Protein AF-A0A367IYZ4-F1 (afdb_monomer)

Mean predicted aligned error: 4.91 Å

InterPro domains:
  IPR000757 Beta-glucanase-like, N-terminal domain [PF00722] (26-95)
  IPR000757 Beta-glucanase-like, N-terminal domain [PS51762] (1-174)
  IPR013320 Concanavalin A-like lectin/glucanase domain superfamily [SSF49899] (1-170)
  IPR050546 Glycosyl Hydrolase Family 16 [PTHR10963] (15-170)

Nearest PDB structures (foldseek):
  3u1x-assembly1_B  TM=5.933E-01  e=1.080E+00  Parabacteroides distasonis ATCC 8503
  4qvs-assembly1_A-2  TM=4.976E-01  e=9.005E-01  Acetivibrio thermocellus ATCC 27405
  8d8o-assembly1_A  TM=6.216E-01  e=2.681E+00  Homo sapiens
  6t2s-assembly3_CCC  TM=3.809E-01  e=7.067E-01  Bacteroides finegoldii DSM 17565
  1h30-assembly1_A  TM=4.455E-01  e=1.651E+00  Homo sapiens

Secondary structure (DSSP, 8-state):
-EE---TTSTT--TTEEEEE----SSGGG--GGGSEEEEE-SSS-TTSS---EEEEE-SSEEEEEETTEEEEEEESSS-HHHHTT--TTTS--TTTTS-TTTTSSS-------------SSSS---TTSSS-TT-TTHHHHHHHTHHHHGGGG-STTTT-----------SS-----

Organism: Rhizopus stolonifer (NCBI:txid4846)

Radius of gyration: 19.57 Å; Cα contacts (8 Å, |Δi|>4): 203; chains: 1; bounding box: 53×50×44 Å

Solvent-accessible surface area (backbone atoms only — not comparable to full-atom values): 11538 Å² total; per-residue (Å²): 110,52,68,40,57,58,75,91,40,97,85,34,35,41,37,40,41,40,31,63,52,81,49,54,83,44,84,94,54,51,45,27,86,83,42,55,26,61,45,66,59,89,86,59,44,69,79,77,57,93,76,50,76,48,75,51,76,60,90,63,30,42,34,32,31,49,73,89,45,74,29,34,77,48,68,40,87,50,32,53,59,66,74,62,70,67,54,72,93,82,42,74,70,84,56,72,91,55,60,50,47,26,88,74,72,65,92,82,83,91,84,85,84,84,88,78,90,79,48,88,54,87,65,66,79,47,93,93,45,79,40,46,53,85,45,95,55,26,69,56,37,46,59,73,40,36,88,70,54,56,69,73,45,58,68,86,66,76,64,55,91,81,76,92,78,84,88,87,86,78,88,73,76,83,75,84,126

Structure (mmCIF, N/CA/C/O backbone):
data_AF-A0A367IYZ4-F1
#
_entry.id   AF-A0A367IYZ4-F1
#
loop_
_atom_site.group_PDB
_atom_site.id
_atom_site.type_symbol
_atom_site.label_atom_id
_atom_site.label_alt_id
_atom_site.label_comp_id
_atom_site.label_asym_id
_atom_site.label_entity_id
_atom_site.label_seq_id
_atom_site.pdbx_PDB_ins_code
_atom_site.Cartn_x
_atom_site.Cartn_y
_atom_site.Cartn_z
_atom_site.occupancy
_atom_site.B_iso_or_equiv
_atom_site.auth_seq_id
_atom_site.auth_comp_id
_atom_site.auth_asym_id
_atom_site.auth_atom_id
_atom_site.pdbx_PDB_model_num
ATOM 1 N N . MET A 1 1 ? -3.588 -2.277 0.409 1.00 94.50 1 MET A N 1
ATOM 2 C CA . MET A 1 1 ? -2.683 -3.425 0.612 1.00 94.50 1 MET A CA 1
ATOM 3 C C . MET A 1 1 ? -1.992 -3.736 -0.701 1.00 94.50 1 MET A C 1
ATOM 5 O O . MET A 1 1 ? -2.642 -3.630 -1.733 1.00 94.50 1 MET A O 1
ATOM 9 N N . GLU A 1 2 ? -0.715 -4.102 -0.673 1.00 93.19 2 GLU A N 1
ATOM 10 C CA . GLU A 1 2 ? 0.029 -4.552 -1.851 1.00 93.19 2 GLU A CA 1
ATOM 11 C C . GLU A 1 2 ? 0.967 -5.715 -1.508 1.00 93.19 2 GLU A C 1
ATOM 13 O O . GLU A 1 2 ? 1.324 -5.929 -0.350 1.00 93.19 2 GLU A O 1
ATOM 18 N N . SER A 1 3 ? 1.381 -6.463 -2.525 1.00 91.94 3 SER A N 1
ATOM 19 C CA . SER A 1 3 ? 2.376 -7.526 -2.404 1.00 91.94 3 SER A CA 1
ATOM 20 C C . SER A 1 3 ? 3.255 -7.555 -3.651 1.00 91.94 3 SER A C 1
ATOM 22 O O . SER A 1 3 ? 2.866 -7.066 -4.716 1.00 91.94 3 SER A O 1
ATOM 24 N N . ARG A 1 4 ? 4.457 -8.124 -3.526 1.00 90.50 4 ARG A N 1
ATOM 25 C CA . ARG A 1 4 ? 5.389 -8.300 -4.641 1.00 90.50 4 ARG A CA 1
ATOM 26 C C . ARG A 1 4 ? 5.283 -9.713 -5.195 1.00 90.50 4 ARG A C 1
ATOM 28 O O . ARG A 1 4 ? 5.340 -10.691 -4.468 1.00 90.50 4 ARG A O 1
ATOM 35 N N . GLY A 1 5 ? 5.212 -9.824 -6.515 1.00 88.94 5 GLY A N 1
ATOM 36 C CA . GLY A 1 5 ? 5.417 -11.099 -7.197 1.00 88.94 5 GLY A CA 1
ATOM 37 C C . GLY A 1 5 ? 6.894 -11.372 -7.501 1.00 88.94 5 GLY A C 1
ATOM 38 O O . GLY A 1 5 ? 7.798 -10.761 -6.927 1.00 88.94 5 GLY A O 1
ATOM 39 N N . ASN A 1 6 ? 7.102 -12.231 -8.501 1.00 88.62 6 ASN A N 1
ATOM 40 C CA . ASN A 1 6 ? 8.364 -12.433 -9.218 1.00 88.62 6 ASN A CA 1
ATOM 41 C C . ASN A 1 6 ? 9.556 -12.897 -8.358 1.00 88.62 6 ASN A C 1
ATOM 43 O O . ASN A 1 6 ? 10.550 -12.190 -8.227 1.00 88.62 6 ASN A O 1
ATOM 47 N N . GLU A 1 7 ? 9.493 -14.124 -7.839 1.00 85.94 7 GLU A N 1
ATOM 48 C CA . GLU A 1 7 ? 10.566 -14.745 -7.036 1.00 85.94 7 GLU A CA 1
ATOM 49 C C . GLU A 1 7 ? 11.908 -14.889 -7.775 1.00 85.94 7 GLU A C 1
ATOM 51 O O . GLU A 1 7 ? 12.957 -14.998 -7.147 1.00 85.94 7 GLU A O 1
ATOM 56 N N . ASN A 1 8 ? 11.893 -14.852 -9.111 1.00 85.88 8 ASN A N 1
ATOM 57 C CA . ASN A 1 8 ? 13.104 -14.916 -9.930 1.00 85.88 8 ASN A CA 1
ATOM 58 C C . ASN A 1 8 ? 13.833 -13.563 -10.025 1.00 85.88 8 ASN A C 1
ATOM 60 O O . ASN A 1 8 ? 14.933 -13.485 -10.576 1.00 85.88 8 ASN A O 1
ATOM 64 N N . PHE A 1 9 ? 13.239 -12.488 -9.503 1.00 88.44 9 PHE A N 1
ATOM 65 C CA . PHE A 1 9 ? 13.891 -11.196 -9.349 1.00 88.44 9 PHE A CA 1
ATOM 66 C C . PHE A 1 9 ? 14.439 -11.059 -7.920 1.00 88.44 9 PHE A C 1
ATOM 68 O O . PHE A 1 9 ? 13.687 -11.291 -6.978 1.00 88.44 9 PHE A O 1
ATOM 75 N N . PRO A 1 10 ? 15.692 -10.610 -7.705 1.00 89.31 10 PRO A N 1
ATOM 76 C CA . PRO A 1 10 ? 16.299 -10.569 -6.365 1.00 89.31 10 PRO A CA 1
ATOM 77 C C . PRO A 1 10 ? 15.554 -9.739 -5.313 1.00 89.31 10 PRO A C 1
ATOM 79 O O . PRO A 1 10 ? 15.775 -9.920 -4.120 1.00 89.31 10 PRO A O 1
A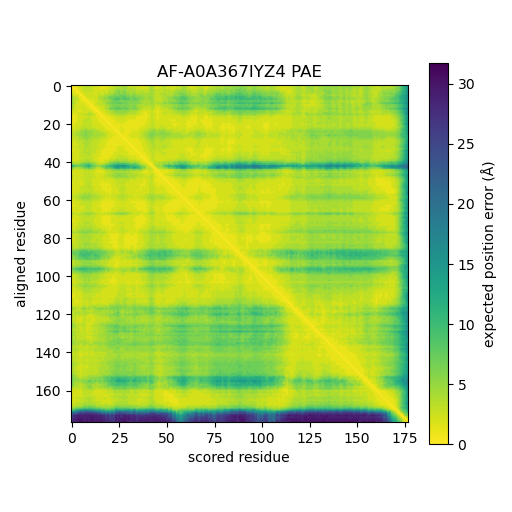TOM 82 N N . PHE A 1 11 ? 14.689 -8.819 -5.745 1.00 88.81 11 PHE A N 1
ATOM 83 C CA . PHE A 1 11 ? 13.859 -7.991 -4.864 1.00 88.81 11 PHE A CA 1
ATOM 84 C C . PHE A 1 11 ? 12.369 -8.377 -4.900 1.00 88.81 11 PHE A C 1
ATOM 86 O O . PHE A 1 11 ? 11.537 -7.673 -4.321 1.00 88.81 11 PHE A O 1
ATOM 93 N N . GLY A 1 12 ? 12.022 -9.455 -5.609 1.00 88.81 12 GLY A N 1
ATOM 94 C CA . GLY A 1 12 ? 10.691 -10.053 -5.604 1.00 88.81 12 GLY A CA 1
ATOM 95 C C . GLY A 1 12 ? 10.427 -10.795 -4.306 1.00 88.81 12 GLY A C 1
ATOM 96 O O . GLY A 1 12 ? 11.351 -11.285 -3.657 1.00 88.81 12 GLY A O 1
ATOM 97 N N . ASN A 1 13 ? 9.167 -10.796 -3.872 1.00 89.69 13 ASN A N 1
ATOM 98 C CA . ASN A 1 13 ? 8.827 -11.270 -2.537 1.00 89.69 13 ASN A CA 1
ATOM 99 C C . ASN A 1 13 ? 7.337 -11.599 -2.385 1.00 89.69 13 ASN A C 1
ATOM 101 O O . ASN A 1 13 ? 6.542 -10.754 -1.977 1.00 89.69 13 ASN A O 1
ATOM 105 N N . THR A 1 14 ? 7.004 -12.859 -2.637 1.00 92.31 14 THR A N 1
ATOM 106 C CA . THR A 1 14 ? 5.654 -13.435 -2.537 1.00 92.31 14 THR A CA 1
ATOM 107 C C . THR A 1 14 ? 5.232 -13.747 -1.101 1.00 92.31 14 THR A C 1
ATOM 109 O O . THR A 1 14 ? 4.091 -14.136 -0.857 1.00 92.31 14 THR A O 1
ATOM 112 N N . SER A 1 15 ? 6.127 -13.595 -0.119 1.00 93.38 15 SER A N 1
ATOM 113 C CA . SER A 1 15 ? 5.843 -13.944 1.276 1.00 93.38 15 SER A CA 1
ATOM 114 C C . SER A 1 15 ? 5.416 -12.751 2.131 1.00 93.38 15 SER A C 1
ATOM 116 O O . SER A 1 15 ? 5.247 -12.937 3.334 1.00 93.38 15 SER A O 1
ATOM 118 N N . HIS A 1 16 ? 5.309 -11.544 1.565 1.00 93.31 16 HIS A N 1
ATOM 119 C CA . HIS A 1 16 ? 4.965 -10.322 2.301 1.00 93.31 16 HIS A CA 1
ATOM 120 C C . HIS A 1 16 ? 3.720 -9.657 1.723 1.00 93.31 16 HIS A C 1
ATOM 122 O O . HIS A 1 16 ? 3.544 -9.594 0.505 1.00 93.31 16 HIS A O 1
ATOM 128 N N . VAL A 1 17 ? 2.896 -9.110 2.608 1.00 95.81 17 VAL A N 1
ATOM 129 C CA . VAL A 1 17 ? 1.807 -8.191 2.268 1.00 95.81 17 VAL A CA 1
ATOM 130 C C . VAL A 1 17 ? 2.022 -6.924 3.074 1.00 95.81 17 VAL A C 1
ATOM 132 O O . VAL A 1 17 ? 2.195 -6.986 4.290 1.00 95.81 17 VAL A O 1
ATOM 135 N N . LEU A 1 18 ? 1.997 -5.786 2.391 1.00 96.00 18 LEU A N 1
ATOM 136 C CA . LEU A 1 18 ? 2.043 -4.468 3.002 1.00 96.00 18 LEU A CA 1
ATOM 137 C C . LEU A 1 18 ? 0.644 -3.864 3.023 1.00 96.00 18 LEU A C 1
ATOM 139 O O . LEU A 1 18 ? -0.132 -4.003 2.075 1.00 96.00 18 LEU A O 1
ATOM 143 N N . SER A 1 19 ? 0.330 -3.142 4.086 1.00 97.94 19 SER A N 1
ATOM 144 C CA . SER A 1 19 ? -0.837 -2.278 4.176 1.00 97.94 19 SER A CA 1
ATOM 145 C C . SER A 1 19 ? -0.383 -0.872 4.519 1.00 97.94 19 SER A C 1
ATOM 147 O O . SER A 1 19 ? 0.558 -0.672 5.286 1.00 97.94 19 SER A O 1
ATOM 149 N N . THR A 1 20 ? -0.996 0.124 3.896 1.00 97.75 20 THR A N 1
ATOM 150 C CA . THR A 1 20 ? -0.565 1.512 4.025 1.00 97.75 20 THR A CA 1
ATOM 151 C C . THR A 1 20 ? -1.756 2.424 3.821 1.00 97.75 20 THR A C 1
ATOM 153 O O . THR A 1 20 ? -2.477 2.294 2.831 1.00 97.75 20 THR A O 1
ATOM 156 N N . LEU A 1 21 ? -1.934 3.367 4.740 1.00 98.06 21 LEU A N 1
ATOM 157 C CA . LEU A 1 21 ? -2.804 4.516 4.536 1.00 98.06 21 LEU A CA 1
ATOM 158 C C . LEU A 1 21 ? -1.948 5.685 4.056 1.00 98.06 21 LEU A C 1
ATOM 160 O O . LEU A 1 21 ? -0.999 6.082 4.730 1.00 98.06 21 LEU A O 1
ATOM 164 N N . HIS A 1 22 ? -2.266 6.231 2.887 1.00 97.69 22 HIS A N 1
ATOM 165 C CA . HIS A 1 22 ? -1.592 7.413 2.359 1.00 97.69 22 HIS A CA 1
ATOM 166 C C . HIS A 1 22 ? -2.387 8.664 2.707 1.00 97.69 22 HIS A C 1
ATOM 168 O O . HIS A 1 22 ? -3.553 8.790 2.344 1.00 97.69 22 HIS A O 1
ATOM 174 N N . TRP A 1 23 ? -1.737 9.599 3.388 1.00 97.69 23 TRP A N 1
ATOM 175 C CA . TRP A 1 23 ? -2.320 10.873 3.784 1.00 97.69 23 TRP A CA 1
ATOM 176 C C . TRP A 1 23 ? -1.212 11.910 3.944 1.00 97.69 23 TRP A C 1
ATOM 178 O O . TRP A 1 23 ? -0.054 11.600 4.225 1.00 97.69 23 TRP A O 1
ATOM 188 N N . GLY A 1 24 ? -1.568 13.160 3.717 1.00 97.12 24 GLY A N 1
ATOM 189 C CA . GLY A 1 24 ? -0.661 14.294 3.728 1.00 97.12 24 GLY A CA 1
ATOM 190 C C . GLY A 1 24 ? -1.304 15.448 2.965 1.00 97.12 24 GLY A C 1
ATOM 191 O O . GLY A 1 24 ? -2.140 15.207 2.094 1.00 97.12 24 GLY A O 1
ATOM 192 N N . PRO A 1 25 ? -0.926 16.700 3.250 1.00 95.75 25 PRO A N 1
ATOM 193 C CA . PRO A 1 25 ? -1.491 17.859 2.570 1.00 95.75 25 PRO A CA 1
ATOM 194 C C . PRO A 1 25 ? -1.115 17.921 1.083 1.00 95.75 25 PRO A C 1
ATOM 196 O O . PRO A 1 25 ? -1.776 18.599 0.302 1.00 95.75 25 PRO A O 1
ATOM 199 N N . ASN A 1 26 ? -0.055 17.216 0.675 1.00 93.75 26 ASN A N 1
ATOM 200 C CA . ASN A 1 26 ? 0.310 16.973 -0.718 1.00 93.75 26 ASN A CA 1
ATOM 201 C C . ASN A 1 26 ? 1.246 15.754 -0.824 1.00 93.75 26 ASN A C 1
ATOM 203 O O . ASN A 1 26 ? 1.673 15.193 0.186 1.00 93.75 26 ASN A O 1
ATOM 207 N N . PHE A 1 27 ? 1.611 15.381 -2.055 1.00 92.44 27 PHE A N 1
ATOM 208 C CA . PHE A 1 27 ? 2.475 14.230 -2.337 1.00 92.44 27 PHE A CA 1
ATOM 209 C C . PHE A 1 27 ? 3.852 14.284 -1.644 1.00 92.44 27 PHE A C 1
ATOM 211 O O . PHE A 1 27 ? 4.327 13.256 -1.166 1.00 92.44 27 PHE A O 1
ATOM 218 N N . TYR A 1 28 ? 4.487 15.458 -1.544 1.00 93.88 28 TYR A N 1
ATOM 219 C CA . TYR A 1 28 ? 5.799 15.611 -0.892 1.00 93.88 28 TYR A CA 1
ATOM 220 C C . TYR A 1 28 ? 5.726 15.485 0.631 1.00 93.88 28 TYR A C 1
ATOM 222 O O . TYR A 1 28 ? 6.723 15.177 1.278 1.00 93.88 28 TYR A O 1
ATOM 230 N N . LEU A 1 29 ? 4.544 15.721 1.195 1.00 96.19 29 LEU A N 1
ATOM 231 C CA . LEU A 1 29 ? 4.265 15.666 2.625 1.00 96.19 29 LEU A CA 1
ATOM 232 C C . LEU A 1 29 ? 3.457 14.419 3.004 1.00 96.19 29 LEU A C 1
ATOM 234 O O . LEU A 1 29 ? 2.775 14.409 4.025 1.00 96.19 29 LEU A O 1
ATOM 238 N N . ASN A 1 30 ? 3.536 13.363 2.191 1.00 97.00 30 ASN A N 1
ATOM 239 C CA . ASN A 1 30 ? 2.899 12.083 2.470 1.00 97.00 30 ASN A CA 1
ATOM 240 C C . ASN A 1 30 ? 3.512 11.432 3.723 1.00 97.00 30 ASN A C 1
ATOM 242 O O . ASN A 1 30 ? 4.708 11.131 3.772 1.00 97.00 30 ASN A O 1
ATOM 246 N N . LYS A 1 31 ? 2.683 11.185 4.735 1.00 97.50 31 LYS A N 1
ATOM 247 C CA . LYS A 1 31 ? 3.060 10.616 6.036 1.00 97.50 31 LYS A CA 1
ATOM 248 C C . LYS A 1 31 ? 2.728 9.131 6.159 1.00 97.50 31 LYS A C 1
ATOM 250 O O . LYS A 1 31 ? 2.664 8.605 7.263 1.00 97.50 31 LYS A O 1
ATOM 255 N N . TYR A 1 32 ? 2.601 8.436 5.030 1.00 96.19 32 TYR A N 1
ATOM 256 C CA . TYR A 1 32 ? 2.306 7.001 4.976 1.00 96.19 32 TYR A CA 1
ATOM 257 C C . TYR A 1 32 ? 3.171 6.125 5.893 1.00 96.19 32 TYR A C 1
ATOM 259 O O . TYR A 1 32 ? 2.701 5.116 6.405 1.00 96.19 32 TYR A O 1
ATOM 267 N N . HIS A 1 33 ? 4.425 6.519 6.138 1.00 96.31 33 HIS A N 1
ATOM 268 C CA . HIS A 1 33 ? 5.351 5.792 7.006 1.00 96.31 33 HIS A CA 1
ATOM 269 C C . HIS A 1 33 ? 4.901 5.727 8.476 1.00 96.31 33 HIS A C 1
ATOM 271 O O . HIS A 1 33 ? 5.390 4.875 9.214 1.00 96.31 33 HIS A O 1
ATOM 277 N N . LEU A 1 34 ? 3.987 6.608 8.898 1.00 97.88 34 LEU A N 1
ATOM 278 C CA . LEU A 1 34 ? 3.354 6.594 10.220 1.00 97.88 34 LEU A CA 1
ATOM 279 C C . LEU A 1 34 ? 2.152 5.641 10.294 1.00 97.88 34 LEU A C 1
ATOM 281 O O . LEU A 1 34 ? 1.649 5.372 11.379 1.00 97.88 34 LEU A O 1
ATOM 285 N N . THR A 1 35 ? 1.668 5.163 9.149 1.00 97.88 35 THR A N 1
ATOM 286 C CA . THR A 1 35 ? 0.455 4.347 9.004 1.00 97.88 35 THR A CA 1
ATOM 287 C C . THR A 1 35 ? 0.692 3.249 7.974 1.00 97.88 35 THR A C 1
ATOM 289 O O . THR A 1 35 ? -0.050 3.100 7.000 1.00 97.88 35 THR A O 1
ATOM 292 N N . GLN A 1 36 ? 1.775 2.506 8.185 1.00 97.75 36 GLN A N 1
ATOM 293 C CA . GLN A 1 36 ? 2.148 1.340 7.398 1.00 97.75 36 GLN A CA 1
ATOM 294 C C . GLN A 1 36 ? 2.322 0.134 8.316 1.00 97.75 36 GLN A C 1
ATOM 296 O O . GLN A 1 36 ? 2.755 0.267 9.460 1.00 97.75 36 GLN A O 1
ATOM 301 N N . GLY A 1 37 ? 2.001 -1.038 7.794 1.00 97.69 37 GLY A N 1
ATOM 302 C CA . GLY A 1 37 ? 2.198 -2.311 8.463 1.00 97.69 37 GLY A CA 1
ATOM 303 C C . GLY A 1 37 ? 2.471 -3.399 7.439 1.00 97.69 37 GLY A C 1
ATOM 304 O O . GLY A 1 37 ? 2.150 -3.254 6.257 1.00 97.69 37 GLY A O 1
ATOM 305 N N . GLU A 1 38 ? 3.083 -4.483 7.886 1.00 96.56 38 GLU A N 1
ATOM 306 C CA . GLU A 1 38 ? 3.358 -5.636 7.044 1.00 96.56 38 GLU A CA 1
ATOM 307 C C . GLU A 1 38 ? 3.138 -6.927 7.816 1.00 96.56 38 GLU A C 1
ATOM 309 O O . GLU A 1 38 ? 3.351 -7.000 9.027 1.00 96.56 38 GLU A O 1
ATOM 314 N N . ILE A 1 39 ? 2.751 -7.960 7.081 1.00 95.81 39 ILE A N 1
ATOM 315 C CA . ILE A 1 39 ? 2.803 -9.332 7.565 1.00 95.81 39 ILE A CA 1
ATOM 316 C C . ILE A 1 39 ? 3.690 -10.148 6.648 1.00 95.81 39 ILE A C 1
ATOM 318 O O . ILE A 1 39 ? 3.786 -9.911 5.438 1.00 95.81 39 ILE A O 1
ATOM 322 N N . ARG A 1 40 ? 4.311 -11.160 7.246 1.00 94.62 40 ARG A N 1
ATOM 323 C CA . ARG A 1 40 ? 5.117 -12.138 6.539 1.00 94.62 40 ARG A CA 1
ATOM 324 C C . ARG A 1 40 ? 4.566 -13.525 6.801 1.00 94.62 40 ARG A C 1
ATOM 326 O O . ARG A 1 40 ? 4.493 -13.964 7.949 1.00 94.62 40 ARG A O 1
ATOM 333 N N . SER A 1 41 ? 4.268 -14.248 5.731 1.00 90.38 41 SER A N 1
ATOM 334 C CA . SER A 1 41 ? 3.874 -15.643 5.860 1.00 90.38 41 SER A CA 1
ATOM 335 C C . SER A 1 41 ? 5.027 -16.495 6.410 1.00 90.38 41 SER A C 1
ATOM 337 O O . SER A 1 41 ? 6.187 -16.358 6.011 1.00 90.38 41 SER A O 1
ATOM 339 N N . LYS A 1 42 ? 4.701 -17.379 7.363 1.00 83.00 42 LYS A N 1
ATOM 340 C CA . LYS A 1 42 ? 5.670 -18.184 8.134 1.00 83.00 42 LYS A CA 1
ATOM 341 C C . LYS A 1 42 ? 5.892 -19.596 7.584 1.00 83.00 42 LYS A C 1
ATOM 343 O O . LYS A 1 42 ? 6.813 -20.270 8.035 1.00 83.00 42 LYS A O 1
ATOM 348 N N . LYS A 1 43 ? 5.027 -20.077 6.684 1.00 78.56 43 LYS A N 1
ATOM 349 C CA . LYS A 1 43 ? 5.030 -21.480 6.213 1.00 78.56 43 LYS A CA 1
ATOM 350 C C . LYS A 1 43 ? 4.947 -21.636 4.692 1.00 78.56 43 LYS A C 1
ATOM 352 O O . LYS A 1 43 ? 5.538 -22.572 4.172 1.00 78.56 43 LYS A O 1
ATOM 357 N N . ALA A 1 44 ? 4.222 -20.746 4.019 1.00 87.31 44 ALA A N 1
ATOM 358 C CA . ALA A 1 44 ? 3.970 -20.754 2.573 1.00 87.31 44 ALA A CA 1
ATOM 359 C C . ALA A 1 44 ? 4.102 -19.326 2.011 1.00 87.31 44 ALA A C 1
ATOM 361 O O . ALA A 1 44 ? 4.426 -18.405 2.761 1.00 87.31 44 ALA A O 1
ATOM 362 N N . THR A 1 45 ? 3.847 -19.102 0.731 1.00 90.69 45 THR A N 1
ATOM 363 C CA . THR A 1 45 ? 3.747 -17.758 0.142 1.00 90.69 45 THR A CA 1
ATOM 364 C C . THR A 1 45 ? 2.285 -17.345 -0.011 1.00 90.69 45 THR A C 1
ATOM 366 O O . THR A 1 45 ? 1.394 -18.191 -0.014 1.00 90.69 45 THR A O 1
ATOM 369 N N . PHE A 1 46 ? 2.026 -16.049 -0.189 1.00 92.56 46 PHE A N 1
ATOM 370 C CA . PHE A 1 46 ? 0.679 -15.565 -0.515 1.00 92.56 46 PHE A CA 1
ATOM 371 C C . PHE A 1 46 ? 0.252 -15.908 -1.954 1.00 92.56 46 PHE A C 1
ATOM 373 O O . PHE A 1 46 ? -0.874 -15.611 -2.339 1.00 92.56 46 PHE A O 1
ATOM 380 N N . SER A 1 47 ? 1.135 -16.520 -2.755 1.00 90.94 47 SER A N 1
ATOM 381 C CA . SER A 1 47 ? 0.815 -17.021 -4.097 1.00 90.94 47 SER A CA 1
ATOM 382 C C . SER A 1 47 ? 0.442 -18.506 -4.147 1.00 90.94 47 SER A C 1
ATOM 384 O O . SER A 1 47 ? 0.052 -18.982 -5.211 1.00 90.94 47 SER A O 1
ATOM 386 N N . ASP A 1 48 ? 0.543 -19.238 -3.034 1.00 90.31 48 ASP A N 1
ATOM 387 C CA . ASP A 1 48 ? 0.320 -20.692 -3.021 1.00 90.31 48 ASP A CA 1
ATOM 388 C C . ASP A 1 48 ? -1.166 -21.076 -2.895 1.00 90.31 48 ASP A C 1
ATOM 390 O O . ASP A 1 48 ? -1.551 -22.191 -3.253 1.00 90.31 48 ASP A O 1
ATOM 394 N N . ALA A 1 49 ? -2.009 -20.178 -2.374 1.00 92.31 49 ALA A N 1
ATOM 395 C CA . ALA A 1 49 ? -3.430 -20.416 -2.136 1.00 92.31 49 ALA A CA 1
ATOM 396 C C . ALA A 1 49 ? -4.245 -19.113 -2.178 1.00 92.31 49 ALA A C 1
ATOM 398 O O . ALA A 1 49 ? -3.697 -18.013 -2.183 1.00 92.31 49 ALA A O 1
ATOM 399 N N . PHE A 1 50 ? -5.575 -19.238 -2.178 1.00 94.75 50 PHE A N 1
ATOM 400 C CA . PHE A 1 50 ? -6.451 -18.094 -1.931 1.00 94.75 50 PHE A CA 1
ATOM 401 C C . PHE A 1 50 ? -6.364 -17.657 -0.467 1.00 94.75 50 PHE A C 1
ATOM 403 O O . PHE A 1 50 ? -6.418 -18.488 0.439 1.00 94.75 50 PHE A O 1
ATOM 410 N N . HIS A 1 51 ? -6.307 -16.343 -0.264 1.00 95.62 51 HIS A N 1
ATOM 411 C CA . HIS A 1 51 ? -6.312 -15.693 1.042 1.00 95.62 51 HIS A CA 1
ATOM 412 C C . HIS A 1 51 ? -7.441 -14.668 1.111 1.00 95.62 51 HIS A C 1
ATOM 414 O O . HIS A 1 51 ? -7.819 -14.073 0.097 1.00 95.62 51 HIS A O 1
ATOM 420 N N . THR A 1 52 ? -7.976 -14.440 2.308 1.00 97.44 52 THR A N 1
ATOM 421 C CA . THR A 1 52 ? -8.985 -13.398 2.526 1.00 97.44 52 THR A CA 1
ATOM 422 C C . THR A 1 52 ? -8.300 -12.098 2.908 1.00 97.44 52 THR A C 1
ATOM 424 O O . THR A 1 52 ? -7.753 -11.985 3.996 1.00 97.44 52 THR A O 1
ATOM 427 N N . PHE A 1 53 ? -8.355 -11.101 2.033 1.00 97.62 53 PHE A N 1
ATOM 428 C CA . PHE A 1 53 ? -7.886 -9.751 2.335 1.00 97.62 53 PHE A CA 1
ATOM 429 C C . PHE A 1 53 ? -9.068 -8.921 2.817 1.00 97.62 53 PHE A C 1
ATOM 431 O O . PHE A 1 53 ? -10.067 -8.801 2.106 1.00 97.62 53 PHE A O 1
ATOM 438 N N . GLY A 1 54 ? -8.960 -8.357 4.014 1.00 97.75 54 GLY A N 1
ATOM 439 C CA . GLY A 1 54 ? -10.048 -7.623 4.640 1.00 97.75 54 GLY A CA 1
ATOM 440 C C . GLY A 1 54 ? -9.650 -6.234 5.108 1.00 97.75 54 GLY A C 1
ATOM 441 O O . GLY A 1 54 ? -8.487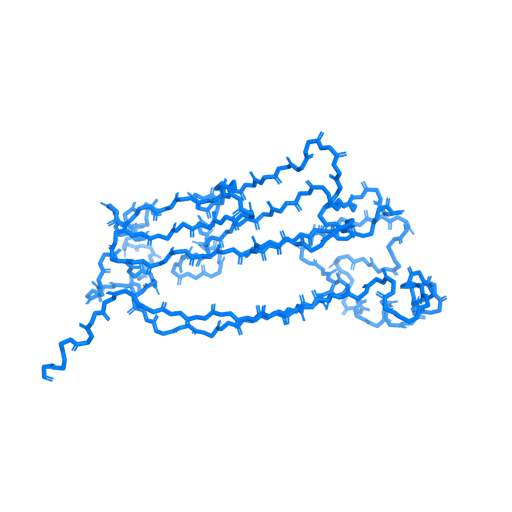 -5.951 5.408 1.00 97.75 54 GLY A O 1
ATOM 442 N N . MET A 1 55 ? -10.656 -5.370 5.165 1.00 98.00 55 MET A N 1
ATOM 443 C CA . MET A 1 55 ? -10.581 -4.047 5.761 1.00 98.00 55 MET A CA 1
ATOM 444 C C . MET A 1 55 ? -11.842 -3.819 6.588 1.00 98.00 55 MET A C 1
ATOM 446 O O . MET A 1 55 ? -12.954 -3.989 6.093 1.00 98.00 55 MET A O 1
ATOM 450 N N . GLU A 1 56 ? -11.646 -3.426 7.834 1.00 97.38 56 GLU A N 1
ATOM 451 C CA . GLU A 1 56 ? -12.669 -2.879 8.711 1.00 97.38 56 GLU A CA 1
ATOM 452 C C . GLU A 1 56 ? -12.438 -1.375 8.778 1.00 97.38 56 GLU A C 1
ATOM 454 O O . GLU A 1 56 ? -11.322 -0.922 9.034 1.00 97.38 56 GLU A O 1
ATOM 459 N N . TRP A 1 57 ? -13.481 -0.604 8.497 1.00 97.00 57 TRP A N 1
ATOM 460 C CA . TRP A 1 57 ? -13.428 0.850 8.512 1.00 97.00 57 TRP A CA 1
ATOM 461 C C . TRP A 1 57 ? -14.675 1.366 9.215 1.00 97.00 57 TRP A C 1
ATOM 463 O O . TRP A 1 57 ? -15.798 1.092 8.790 1.00 97.00 57 TRP A O 1
ATOM 473 N N . SER A 1 58 ? -14.457 2.069 10.321 1.00 95.38 58 SER A N 1
ATOM 474 C CA . SER A 1 58 ? -15.498 2.656 11.154 1.00 95.38 58 SER A CA 1
ATOM 475 C C . SER A 1 58 ? -15.094 4.060 11.610 1.00 95.38 58 SER A C 1
ATOM 477 O O . SER A 1 58 ? -14.075 4.599 11.181 1.00 95.38 58 SER A O 1
ATOM 479 N N . LYS A 1 59 ? -15.894 4.666 12.493 1.00 93.38 59 LYS A N 1
ATOM 480 C CA . LYS A 1 59 ? -15.592 5.980 13.085 1.00 93.38 59 LYS A CA 1
ATOM 481 C C . LYS A 1 59 ? -14.424 5.931 14.067 1.00 93.38 59 LYS A C 1
ATOM 483 O O . LYS A 1 59 ? -13.845 6.963 14.380 1.00 93.38 59 LYS A O 1
ATOM 488 N N . GLU A 1 60 ? -14.090 4.744 14.557 1.00 95.62 60 GLU A N 1
ATOM 489 C CA . GLU A 1 60 ? -13.001 4.521 15.500 1.00 95.62 60 GLU A CA 1
ATOM 490 C C . GLU A 1 60 ? -11.648 4.381 14.795 1.00 95.62 60 GLU A C 1
ATOM 492 O O . GLU A 1 60 ? -10.628 4.720 15.389 1.00 95.62 60 GLU A O 1
ATOM 497 N N . GLY A 1 61 ? -11.619 3.920 13.541 1.00 97.62 61 GLY A N 1
ATOM 498 C CA . GLY A 1 61 ? -10.372 3.724 12.810 1.00 97.62 61 GLY A CA 1
ATOM 499 C C . GLY A 1 61 ? -10.491 2.831 11.580 1.00 97.62 61 GLY A C 1
ATOM 500 O O . GLY A 1 61 ? -11.579 2.446 11.142 1.00 97.62 61 GLY A O 1
ATOM 501 N N . ILE A 1 62 ? -9.326 2.484 11.029 1.00 98.50 62 ILE A N 1
ATOM 502 C CA . ILE A 1 62 ? -9.177 1.525 9.933 1.00 98.50 62 ILE A CA 1
ATOM 503 C C . ILE A 1 62 ? -8.252 0.396 10.372 1.00 98.50 62 ILE A C 1
ATOM 505 O O . ILE A 1 62 ? -7.100 0.618 10.755 1.00 98.50 62 ILE A O 1
ATOM 509 N N . ARG A 1 63 ? -8.733 -0.836 10.220 1.00 98.44 63 ARG A N 1
ATOM 510 C CA . ARG A 1 63 ? -7.958 -2.059 10.402 1.00 98.44 63 ARG A CA 1
ATOM 511 C C . ARG A 1 63 ? -7.940 -2.855 9.108 1.00 98.44 63 ARG A C 1
ATOM 513 O O . ARG A 1 63 ? -8.947 -2.988 8.425 1.00 98.44 63 ARG A O 1
ATOM 520 N N . THR A 1 64 ? -6.792 -3.420 8.766 1.00 98.62 64 THR A N 1
ATOM 521 C CA . THR A 1 64 ? -6.647 -4.340 7.631 1.00 98.62 64 THR A CA 1
ATOM 522 C C . THR A 1 64 ? -6.053 -5.653 8.097 1.00 98.62 64 THR A C 1
ATOM 524 O O . THR A 1 64 ? -5.267 -5.683 9.046 1.00 98.62 64 THR A O 1
ATOM 527 N N . TYR A 1 65 ? -6.422 -6.739 7.431 1.00 98.06 65 TYR A N 1
ATOM 528 C CA . TYR A 1 65 ? -5.978 -8.080 7.780 1.00 98.06 65 TYR A CA 1
ATOM 529 C C . TYR A 1 65 ? -5.849 -8.965 6.542 1.00 98.06 65 TYR A C 1
ATOM 531 O O . TYR A 1 65 ? -6.481 -8.722 5.508 1.00 98.06 65 TYR A O 1
ATOM 539 N N . VAL A 1 66 ? -5.044 -10.016 6.676 1.00 97.25 66 VAL A N 1
ATOM 540 C CA . VAL A 1 66 ? -5.053 -11.156 5.759 1.00 97.25 66 VAL A CA 1
ATOM 541 C C . VAL A 1 66 ? -5.380 -12.403 6.563 1.00 97.25 66 VAL A C 1
ATOM 543 O O . VAL A 1 66 ? -4.765 -12.680 7.592 1.00 97.25 66 VAL A O 1
ATOM 546 N N . ASP A 1 67 ? -6.378 -13.140 6.097 1.00 95.38 67 ASP A N 1
ATOM 547 C CA . ASP A 1 67 ? -7.017 -14.251 6.785 1.00 95.38 67 ASP A CA 1
ATOM 548 C C . ASP A 1 67 ? -7.511 -13.845 8.181 1.00 95.38 67 ASP A C 1
ATOM 550 O O . ASP A 1 67 ? -8.594 -13.283 8.312 1.00 95.38 67 ASP A O 1
ATOM 554 N N . GLN A 1 68 ? -6.725 -14.117 9.222 1.00 93.56 68 GLN A N 1
ATOM 555 C CA . GLN A 1 68 ? -7.026 -13.769 10.617 1.00 93.56 68 GLN A CA 1
ATOM 556 C C . GLN A 1 68 ? -5.931 -12.894 11.252 1.00 93.56 68 GLN A C 1
ATOM 558 O O . GLN A 1 68 ? -6.014 -12.563 12.433 1.00 93.56 68 GLN A O 1
ATOM 563 N N . GLU A 1 69 ? -4.887 -12.537 10.500 1.00 95.81 69 GLU A N 1
ATOM 564 C CA . GLU A 1 69 ? -3.741 -11.776 10.995 1.00 95.81 69 GLU A CA 1
ATOM 565 C C . GLU A 1 69 ? -3.883 -10.297 10.619 1.00 95.81 69 GLU A C 1
ATOM 567 O O . GLU A 1 69 ? -3.970 -9.942 9.441 1.00 95.81 69 GLU A O 1
ATOM 572 N N . THR A 1 70 ? -3.912 -9.422 11.628 1.00 97.69 70 THR A N 1
ATOM 573 C CA . THR A 1 70 ? -3.908 -7.967 11.426 1.00 97.69 70 THR A CA 1
ATOM 574 C C . THR A 1 70 ? -2.617 -7.530 10.750 1.00 97.69 70 THR A C 1
ATOM 576 O O . THR A 1 70 ? -1.533 -7.845 11.233 1.00 97.69 70 THR A O 1
ATOM 579 N N . VAL A 1 71 ? -2.738 -6.743 9.681 1.00 98.12 71 VAL A N 1
ATOM 580 C CA . VAL A 1 71 ? -1.597 -6.117 8.999 1.00 98.12 71 VAL A CA 1
ATOM 581 C C . VAL A 1 71 ? -1.356 -4.699 9.494 1.00 98.12 71 VAL A C 1
ATOM 583 O O . VAL A 1 71 ? -0.219 -4.314 9.742 1.00 98.12 71 VAL A O 1
ATOM 586 N N . LEU A 1 72 ? -2.422 -3.912 9.620 1.00 98.56 72 LEU A N 1
ATOM 587 C CA . LEU A 1 72 ? -2.364 -2.510 10.027 1.00 98.56 72 LEU A CA 1
ATOM 588 C C . LEU A 1 72 ? -3.619 -2.172 10.822 1.00 98.56 72 LEU A C 1
ATOM 590 O O . LEU A 1 72 ? -4.709 -2.584 10.431 1.00 98.56 72 LEU A O 1
ATOM 594 N N . GLU A 1 73 ? -3.450 -1.403 11.889 1.00 98.25 73 GLU A N 1
ATOM 595 C CA . GLU A 1 73 ? -4.517 -0.848 12.719 1.00 98.25 73 GLU A CA 1
ATOM 596 C C . GLU A 1 73 ? -4.180 0.624 12.979 1.00 98.25 73 GLU A C 1
ATOM 598 O O . GLU A 1 73 ? -3.070 0.942 13.416 1.00 98.25 73 GLU A O 1
ATOM 603 N N . VAL A 1 74 ? -5.088 1.526 12.608 1.00 98.31 74 VAL A N 1
ATOM 604 C CA . VAL A 1 74 ? -4.935 2.974 12.771 1.00 98.31 74 VAL A CA 1
ATOM 605 C C . VAL A 1 74 ? -6.206 3.527 13.389 1.00 98.31 74 VAL A C 1
ATOM 607 O O . VAL A 1 74 ? -7.241 3.576 12.726 1.00 98.31 74 VAL A O 1
ATOM 610 N N . ASP A 1 75 ? -6.092 3.989 14.628 1.00 98.00 75 ASP A N 1
ATOM 611 C CA . ASP A 1 75 ? -7.183 4.655 15.330 1.00 98.00 75 ASP A CA 1
ATOM 612 C C . ASP A 1 75 ? -7.352 6.102 14.845 1.00 98.00 75 ASP A C 1
ATOM 614 O O . ASP A 1 75 ? -6.385 6.810 14.532 1.00 98.00 75 ASP A O 1
ATOM 618 N N . PHE A 1 76 ? -8.590 6.583 14.840 1.00 97.38 76 PHE A N 1
ATOM 619 C CA . PHE A 1 76 ? -8.931 7.993 14.653 1.00 97.38 76 PHE A CA 1
ATOM 620 C C . PHE A 1 76 ? -8.916 8.748 15.995 1.00 97.38 76 PHE A C 1
ATOM 622 O O . PHE A 1 76 ? -9.797 9.546 16.296 1.00 97.38 76 PHE A O 1
ATOM 629 N N . ASP A 1 77 ? -7.886 8.501 16.815 1.00 97.00 77 ASP A N 1
ATOM 630 C CA . ASP A 1 77 ? -7.642 9.161 18.108 1.00 97.00 77 ASP A CA 1
ATOM 631 C C . ASP A 1 77 ? -7.013 10.561 17.968 1.00 97.00 77 ASP A C 1
ATOM 633 O O . ASP A 1 77 ? -7.000 11.351 18.914 1.00 97.00 77 ASP A O 1
ATOM 637 N N . LYS A 1 78 ? -6.484 10.861 16.778 1.00 96.88 78 LYS A N 1
ATOM 638 C CA . LYS A 1 78 ? -5.896 12.142 16.376 1.00 96.88 78 LYS A CA 1
ATOM 639 C C . LYS A 1 78 ? -6.250 12.429 14.929 1.00 96.88 78 LYS A C 1
ATOM 641 O O . LYS A 1 78 ? -6.240 11.512 14.104 1.00 96.88 78 LYS A O 1
ATOM 646 N N . SER A 1 79 ? -6.440 13.704 14.604 1.00 97.00 79 SER A N 1
ATOM 647 C CA . SER A 1 79 ? -6.574 14.112 13.206 1.00 97.00 79 SER A CA 1
ATOM 648 C C . SER A 1 79 ? -5.301 13.787 12.419 1.00 97.00 79 SER A C 1
ATOM 650 O O . SER A 1 79 ? -4.191 13.792 12.967 1.00 97.00 79 SER A O 1
ATOM 652 N N . ALA A 1 80 ? -5.424 13.567 11.107 1.00 97.00 80 ALA A N 1
ATOM 653 C CA . ALA A 1 80 ? -4.258 13.430 10.233 1.00 97.00 80 ALA A CA 1
ATOM 654 C C . ALA A 1 80 ? -3.319 14.648 10.349 1.00 97.00 80 ALA A C 1
ATOM 656 O O . ALA A 1 80 ? -2.099 14.507 10.298 1.00 97.00 80 ALA A O 1
ATOM 657 N N . TRP A 1 81 ? -3.862 15.848 10.582 1.00 97.38 81 TRP A N 1
ATOM 658 C CA . TRP A 1 81 ? -3.049 17.047 10.773 1.00 97.38 81 TRP A CA 1
ATOM 659 C C . TRP A 1 81 ? -2.133 16.957 12.002 1.00 97.38 81 TRP A C 1
ATOM 661 O O . TRP A 1 81 ? -0.925 17.180 11.897 1.00 97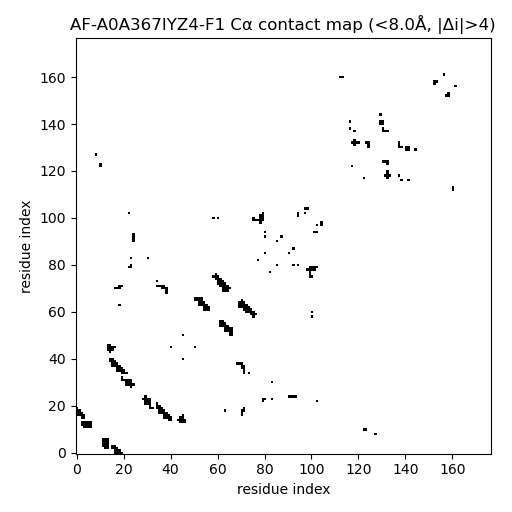.38 81 TRP A O 1
ATOM 671 N N . GLU A 1 82 ? -2.700 16.575 13.149 1.00 97.19 82 GLU A N 1
ATOM 672 C CA . GLU A 1 82 ? -1.969 16.402 14.408 1.00 97.19 82 GLU A CA 1
ATOM 673 C C . GLU A 1 82 ? -0.987 15.234 14.335 1.00 97.19 82 GLU A C 1
ATOM 675 O O . GLU A 1 82 ? 0.170 15.380 14.724 1.00 97.19 82 GLU A O 1
ATOM 680 N N . ARG A 1 83 ? -1.415 14.085 13.791 1.00 97.44 83 ARG A N 1
ATOM 681 C CA . ARG A 1 83 ? -0.560 12.899 13.622 1.00 97.44 83 ARG A CA 1
ATOM 682 C C . ARG A 1 83 ? 0.654 13.198 12.739 1.00 97.44 83 ARG A C 1
ATOM 684 O O . ARG A 1 83 ? 1.714 12.615 12.941 1.00 97.44 83 ARG A O 1
ATOM 691 N N . GLY A 1 84 ? 0.499 14.073 11.744 1.00 96.94 84 GLY A N 1
ATOM 692 C CA . GLY A 1 84 ? 1.556 14.435 10.798 1.00 96.94 84 GLY A CA 1
ATOM 693 C C . GLY A 1 84 ? 2.522 15.504 11.292 1.00 96.94 84 GLY A C 1
ATOM 694 O O . GLY A 1 84 ? 3.543 15.717 10.627 1.00 96.94 84 GLY A O 1
ATOM 695 N N . GLU A 1 85 ? 2.206 16.153 12.418 1.00 97.00 85 GLU A N 1
ATOM 696 C CA . GLU A 1 85 ? 2.927 17.306 12.969 1.00 97.00 85 GLU A CA 1
ATOM 697 C C . GLU A 1 85 ? 3.124 18.423 11.924 1.00 97.00 85 GLU A C 1
ATOM 699 O O . GLU A 1 85 ? 4.213 18.981 11.773 1.00 97.00 85 GLU A O 1
ATOM 704 N N . PHE A 1 86 ? 2.085 18.726 11.137 1.00 96.81 86 PHE A N 1
ATOM 705 C CA . PHE A 1 86 ? 2.174 19.758 10.100 1.00 96.81 86 PHE A CA 1
ATOM 706 C C . PHE A 1 86 ? 2.071 21.175 10.680 1.00 96.81 86 PHE A C 1
ATOM 708 O O . PHE A 1 86 ? 1.293 21.442 11.596 1.00 96.81 86 PHE A O 1
ATOM 715 N N . ASP A 1 87 ? 2.835 22.108 10.103 1.00 94.44 87 ASP A N 1
ATOM 716 C CA . ASP A 1 87 ? 2.849 23.515 10.514 1.00 94.44 87 ASP A CA 1
ATOM 717 C C . ASP A 1 87 ? 1.983 24.376 9.582 1.00 94.44 87 ASP A C 1
ATOM 719 O O . ASP A 1 87 ? 2.314 24.570 8.405 1.00 94.44 87 ASP A O 1
ATOM 723 N N . GLU A 1 88 ? 0.917 24.959 10.139 1.00 92.31 88 GLU A N 1
ATOM 724 C CA . GLU A 1 88 ? -0.007 25.864 9.439 1.00 92.31 88 GLU A CA 1
ATOM 725 C C . GLU A 1 88 ? 0.685 27.110 8.860 1.00 92.31 88 GLU A C 1
ATOM 727 O O . GLU A 1 88 ? 0.178 27.722 7.921 1.00 92.31 88 GLU A O 1
ATOM 732 N N . LYS A 1 89 ? 1.862 27.492 9.375 1.00 93.44 89 LYS A N 1
ATOM 733 C CA . LYS A 1 89 ? 2.646 28.618 8.840 1.00 93.44 89 LYS A CA 1
ATOM 734 C C . LYS A 1 89 ? 3.287 28.305 7.494 1.00 93.44 89 LYS A C 1
ATOM 736 O O . LYS A 1 89 ? 3.611 29.225 6.747 1.00 93.44 89 LYS A O 1
ATOM 741 N N . THR A 1 90 ? 3.515 27.026 7.207 1.00 93.19 90 THR A N 1
ATOM 742 C CA . THR A 1 90 ? 4.252 26.570 6.017 1.00 93.19 90 THR A CA 1
ATOM 743 C C . THR A 1 90 ? 3.369 25.826 5.025 1.00 93.19 90 THR A C 1
ATOM 745 O O . THR A 1 90 ? 3.744 25.657 3.864 1.00 93.19 90 THR A O 1
ATOM 748 N N . THR A 1 91 ? 2.194 25.371 5.458 1.00 94.00 91 THR A N 1
ATOM 749 C CA . THR A 1 91 ? 1.295 24.588 4.622 1.00 94.00 91 THR A CA 1
ATOM 750 C C . THR A 1 91 ? -0.152 24.778 5.056 1.00 94.00 91 THR A C 1
ATOM 752 O O . THR A 1 91 ? -0.455 24.906 6.236 1.00 94.00 91 THR A O 1
ATOM 755 N N . MET A 1 92 ? -1.057 24.829 4.081 1.00 94.88 92 MET A N 1
ATOM 756 C CA . MET A 1 92 ? -2.492 24.937 4.335 1.00 94.88 92 MET A CA 1
ATOM 757 C C . MET A 1 92 ? -3.042 23.587 4.799 1.00 94.88 92 MET A C 1
ATOM 759 O O . MET A 1 92 ? -2.717 22.567 4.197 1.00 94.88 92 MET A O 1
ATOM 763 N N . ASN A 1 93 ? -3.904 23.586 5.819 1.00 95.62 93 ASN A N 1
ATOM 764 C CA . ASN A 1 93 ? -4.608 22.383 6.257 1.00 95.62 93 ASN A CA 1
ATOM 765 C C . ASN A 1 93 ? -5.811 22.078 5.347 1.00 95.62 93 ASN A C 1
ATOM 767 O O . ASN A 1 93 ? -6.805 22.806 5.425 1.00 95.62 93 ASN A O 1
ATOM 771 N N . PRO A 1 94 ? -5.755 21.027 4.500 1.00 95.50 94 PRO A N 1
ATOM 772 C CA . PRO A 1 94 ? -6.864 20.684 3.611 1.00 95.50 94 PRO A CA 1
ATOM 773 C C . PRO A 1 94 ? -8.045 20.045 4.351 1.00 95.50 94 PRO A C 1
ATOM 775 O O . PRO A 1 94 ? -9.137 19.992 3.802 1.00 95.50 94 PRO A O 1
ATOM 778 N N . TRP A 1 95 ? -7.842 19.578 5.586 1.00 96.00 95 TRP A N 1
ATOM 779 C CA . TRP A 1 95 ? -8.858 18.918 6.414 1.00 96.00 95 TRP A CA 1
ATOM 780 C C . TRP A 1 95 ? -9.474 19.865 7.442 1.00 96.00 95 TRP A C 1
ATOM 782 O O . TRP A 1 95 ? -10.157 19.446 8.375 1.00 96.00 95 TRP A O 1
ATOM 792 N N . LYS A 1 96 ? -9.226 21.170 7.301 1.00 93.69 96 LYS A N 1
ATOM 793 C CA . LYS A 1 96 ? -9.798 22.176 8.189 1.00 93.69 96 LYS A CA 1
ATOM 794 C C . LYS A 1 96 ? -11.324 22.170 8.068 1.00 93.69 96 LYS A C 1
ATOM 796 O O . LYS A 1 96 ? -11.862 22.522 7.024 1.00 93.69 96 LYS A O 1
ATOM 801 N N . GLY A 1 97 ? -12.003 21.827 9.162 1.00 90.94 97 GLY A N 1
ATOM 802 C CA . GLY A 1 97 ? -13.464 21.718 9.216 1.00 90.94 97 GLY A CA 1
ATOM 803 C C . GLY A 1 97 ? -14.021 20.345 8.823 1.00 90.94 97 GLY A C 1
ATOM 804 O O . GLY A 1 97 ? -15.240 20.204 8.806 1.00 90.94 97 GLY A O 1
ATOM 805 N N . GLY A 1 98 ? -13.159 19.368 8.519 1.00 92.00 98 GLY A N 1
ATOM 806 C CA . GLY A 1 98 ? -13.538 17.960 8.375 1.00 92.00 98 GLY A CA 1
ATOM 807 C C . GLY A 1 98 ? -13.648 17.237 9.720 1.00 92.00 98 GLY A C 1
ATOM 808 O O . GLY A 1 98 ? -13.405 17.827 10.779 1.00 92.00 98 GLY A O 1
ATOM 809 N N . ASP A 1 99 ? -14.013 15.958 9.666 1.00 95.44 99 ASP A N 1
ATOM 810 C CA . ASP A 1 99 ? -14.054 15.083 10.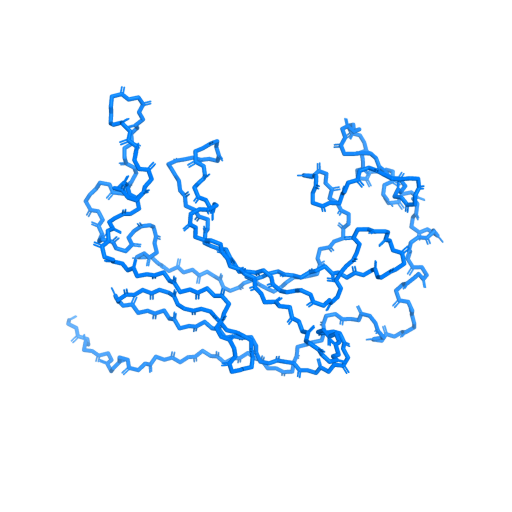840 1.00 95.44 99 ASP A CA 1
ATOM 811 C C . ASP A 1 99 ? -12.632 14.693 11.298 1.00 95.44 99 ASP A C 1
ATOM 813 O O . ASP A 1 99 ? -11.658 14.844 10.555 1.00 95.44 99 ASP A O 1
ATOM 817 N N . ILE A 1 100 ? -12.485 14.168 12.520 1.00 96.62 100 ILE A N 1
ATOM 818 C CA . ILE A 1 100 ? -11.195 13.656 13.015 1.00 96.62 100 ILE A CA 1
ATOM 819 C C . ILE A 1 100 ? -10.623 12.553 12.109 1.00 96.62 100 ILE A C 1
ATOM 821 O O . ILE A 1 100 ? -9.404 12.413 12.002 1.00 96.62 100 ILE A O 1
ATOM 825 N N . SER A 1 101 ? -11.496 11.822 11.414 1.00 96.88 101 SER A N 1
ATOM 826 C CA . SER A 1 101 ? -11.144 10.770 10.461 1.00 96.88 101 SER A CA 1
ATOM 827 C C . SER A 1 101 ? -10.641 11.278 9.102 1.00 96.88 101 SER A C 1
ATOM 829 O O . SER A 1 101 ? -10.093 10.484 8.335 1.00 96.88 101 SER A O 1
ATOM 831 N N . ALA A 1 102 ? -10.738 12.578 8.793 1.00 97.31 102 ALA A N 1
ATOM 832 C CA . ALA A 1 102 ? -10.249 13.138 7.532 1.00 97.31 102 ALA A CA 1
ATOM 833 C C . ALA A 1 102 ? -8.753 12.824 7.293 1.00 97.31 102 ALA A C 1
ATOM 835 O O . ALA A 1 102 ? -7.938 12.984 8.210 1.00 97.31 102 ALA A O 1
ATOM 836 N N . PRO A 1 103 ? -8.337 12.401 6.074 1.00 96.62 103 PRO A N 1
ATOM 837 C CA . PRO A 1 103 ? -9.095 12.361 4.809 1.00 96.62 103 PRO A CA 1
ATOM 838 C C . PRO A 1 103 ? -9.999 11.135 4.592 1.00 96.62 103 PRO A C 1
ATOM 840 O O . PRO A 1 103 ? -10.548 10.981 3.499 1.00 96.62 103 PRO A O 1
ATOM 843 N N . PHE A 1 104 ? -10.101 10.232 5.564 1.00 97.44 104 PHE A N 1
ATOM 844 C CA . PHE A 1 104 ? -10.883 8.995 5.490 1.00 97.44 104 PHE A CA 1
ATOM 845 C C . PHE A 1 104 ? -12.324 9.202 5.986 1.00 97.44 104 PHE A C 1
ATOM 847 O O . PHE A 1 104 ? -12.911 8.314 6.593 1.00 97.44 104 PHE A O 1
ATOM 854 N N . ASP A 1 105 ? -12.888 10.382 5.735 1.00 95.56 105 ASP A N 1
ATOM 855 C CA . ASP A 1 105 ? -14.253 10.799 6.076 1.00 95.56 105 ASP A CA 1
ATOM 856 C C . ASP A 1 105 ? -15.130 11.009 4.824 1.00 95.56 105 ASP A C 1
ATOM 858 O O . ASP A 1 105 ? -16.177 11.650 4.874 1.00 95.56 105 ASP A O 1
ATOM 862 N N . GLN A 1 106 ? -14.704 10.467 3.681 1.00 94.75 106 GLN A N 1
ATOM 863 C CA . GLN A 1 106 ? -15.372 10.590 2.383 1.00 94.75 106 GLN A CA 1
ATOM 864 C C . GLN A 1 106 ? -15.560 9.224 1.716 1.00 94.75 106 GLN A C 1
ATOM 866 O O . GLN A 1 106 ? -15.024 8.217 2.174 1.00 94.75 106 GLN A O 1
ATOM 871 N N . GLU A 1 107 ? -16.297 9.183 0.608 1.00 95.12 107 GLU A N 1
ATOM 872 C CA . GLU A 1 107 ? -16.469 7.966 -0.189 1.00 95.12 107 GLU A CA 1
ATOM 873 C C . GLU A 1 107 ? -15.186 7.603 -0.958 1.00 95.12 107 GLU A C 1
ATOM 875 O O . GLU A 1 107 ? -14.499 8.468 -1.502 1.00 95.12 107 GLU A O 1
ATOM 880 N N . PHE A 1 108 ? -14.874 6.306 -1.037 1.00 96.75 108 PHE A N 1
ATOM 881 C CA . PHE A 1 108 ? -13.722 5.778 -1.775 1.00 96.75 108 PHE A CA 1
ATOM 882 C C . PHE A 1 108 ? -14.158 4.712 -2.780 1.00 96.75 108 PHE A C 1
ATOM 884 O O . PHE A 1 108 ? -15.128 3.984 -2.574 1.00 96.75 108 PHE A O 1
ATOM 891 N N . TYR A 1 109 ? -13.376 4.571 -3.848 1.00 96.62 109 TYR A N 1
ATOM 892 C CA . TYR A 1 109 ? -13.502 3.464 -4.791 1.00 96.62 109 TYR A CA 1
ATOM 893 C C . TYR A 1 109 ? -12.588 2.307 -4.386 1.00 96.62 109 TYR A C 1
ATOM 895 O O . TYR A 1 109 ? -11.429 2.516 -4.024 1.00 96.62 109 TYR A O 1
ATOM 903 N N . LEU A 1 110 ? -13.080 1.076 -4.525 1.00 96.00 110 LEU A N 1
ATOM 904 C CA . LEU A 1 110 ? -12.242 -0.116 -4.442 1.00 96.00 110 LEU A CA 1
ATOM 905 C C . LEU A 1 110 ? -11.536 -0.347 -5.784 1.00 96.00 110 LEU A C 1
ATOM 907 O O . LEU A 1 110 ? -12.185 -0.458 -6.823 1.00 96.00 110 LEU A O 1
ATOM 911 N N . ILE A 1 111 ? -10.209 -0.468 -5.747 1.00 97.00 111 ILE A N 1
ATOM 912 C CA . ILE A 1 111 ? -9.377 -0.781 -6.913 1.00 97.00 111 ILE A CA 1
ATOM 913 C C . ILE A 1 111 ? -8.647 -2.096 -6.651 1.00 97.00 111 ILE A C 1
ATOM 915 O O . ILE A 1 111 ? -7.982 -2.252 -5.630 1.00 97.00 111 ILE A O 1
ATOM 919 N N . LEU A 1 112 ? -8.751 -3.022 -7.604 1.00 96.44 112 LEU A N 1
ATOM 920 C CA . LEU A 1 112 ? -7.966 -4.252 -7.657 1.00 96.44 112 LEU A CA 1
ATOM 921 C C . LEU A 1 112 ? -7.184 -4.239 -8.967 1.00 96.44 112 LEU A C 1
ATOM 923 O O . LEU A 1 112 ? -7.772 -4.109 -10.042 1.00 96.44 112 LEU A O 1
ATOM 927 N N . ASN A 1 113 ? -5.861 -4.341 -8.893 1.00 95.12 113 ASN A N 1
ATOM 9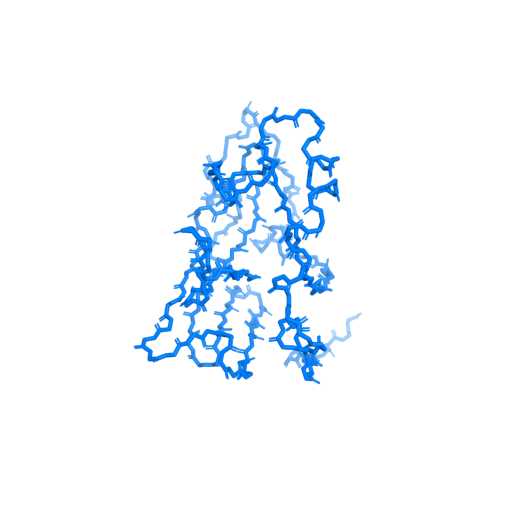28 C CA . ASN A 1 113 ? -5.012 -4.290 -10.074 1.00 95.12 113 ASN A CA 1
ATOM 929 C C . ASN A 1 113 ? -3.786 -5.188 -9.929 1.00 95.12 113 ASN A C 1
ATOM 931 O O . ASN A 1 113 ? -3.299 -5.446 -8.831 1.00 95.12 113 ASN A O 1
ATOM 935 N N . LEU A 1 114 ? -3.246 -5.587 -11.076 1.00 92.75 114 LEU A N 1
ATOM 936 C CA . LEU A 1 114 ? -1.945 -6.225 -11.186 1.00 92.75 114 LEU A CA 1
ATOM 937 C C . LEU A 1 114 ? -1.021 -5.291 -11.964 1.00 92.75 114 LEU A C 1
ATOM 939 O O . LEU A 1 114 ? -1.138 -5.152 -13.180 1.00 92.75 114 LEU A O 1
ATOM 943 N N . ALA A 1 115 ? -0.155 -4.580 -11.245 1.00 91.75 115 ALA A N 1
ATOM 944 C CA . ALA A 1 115 ? 0.783 -3.646 -11.854 1.00 91.75 115 ALA A CA 1
ATOM 945 C C . ALA A 1 115 ? 2.012 -4.376 -12.411 1.00 91.75 115 ALA A C 1
ATOM 947 O O . ALA A 1 115 ? 2.548 -5.292 -11.788 1.00 91.75 115 ALA A O 1
ATOM 948 N N . VAL A 1 116 ? 2.489 -3.920 -13.569 1.00 89.69 116 VAL A N 1
ATOM 949 C CA . VAL A 1 116 ? 3.718 -4.398 -14.212 1.00 89.69 116 VAL A CA 1
ATOM 950 C C . VAL A 1 116 ? 4.589 -3.205 -14.580 1.00 89.69 116 VAL A C 1
ATOM 952 O O . VAL A 1 116 ? 4.080 -2.134 -14.914 1.00 89.69 116 VAL A O 1
ATOM 955 N N . GLY A 1 117 ? 5.905 -3.371 -14.506 1.00 87.88 117 GLY A N 1
ATOM 956 C CA . GLY A 1 117 ? 6.832 -2.268 -14.735 1.00 87.88 117 GLY A CA 1
ATOM 957 C C . GLY A 1 117 ? 7.046 -1.405 -13.485 1.00 87.88 117 GLY A C 1
ATOM 958 O O . GLY A 1 117 ? 7.127 -1.915 -12.369 1.00 87.88 117 GLY A O 1
ATOM 959 N N . GLY A 1 118 ? 7.156 -0.090 -13.682 1.00 89.00 118 GLY A N 1
ATOM 960 C CA . GLY A 1 118 ? 7.301 0.898 -12.608 1.00 89.00 118 GLY A CA 1
ATOM 961 C C . GLY A 1 118 ? 8.692 1.533 -12.527 1.00 89.00 118 GLY A C 1
ATOM 962 O O . GLY A 1 118 ? 9.709 0.902 -12.816 1.00 89.00 118 GLY A O 1
ATOM 963 N N . VAL A 1 119 ? 8.715 2.814 -12.148 1.00 93.00 119 VAL A N 1
ATOM 964 C CA . VAL A 1 119 ? 9.932 3.648 -12.056 1.00 93.00 119 VAL A CA 1
ATOM 965 C C . VAL A 1 119 ? 10.103 4.347 -10.703 1.00 93.00 119 VAL A C 1
ATOM 967 O O . VAL A 1 119 ? 11.086 5.041 -10.466 1.00 93.00 119 VAL A O 1
ATOM 970 N N . ASN A 1 120 ? 9.154 4.156 -9.787 1.00 87.94 120 ASN A N 1
ATOM 971 C CA . ASN A 1 120 ? 9.101 4.821 -8.481 1.00 87.94 120 ASN A CA 1
ATOM 972 C C . ASN A 1 120 ? 10.084 4.239 -7.443 1.00 87.94 120 ASN A C 1
ATOM 974 O O . ASN A 1 120 ? 9.992 4.568 -6.265 1.00 87.94 120 ASN A O 1
ATOM 978 N N . GLY A 1 121 ? 10.999 3.356 -7.855 1.00 86.94 121 GLY A N 1
ATOM 979 C CA . GLY A 1 121 ? 11.954 2.692 -6.964 1.00 86.94 121 GLY A CA 1
ATOM 980 C C . GL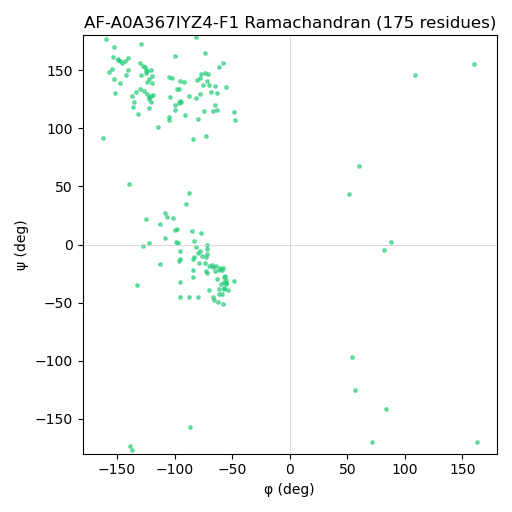Y A 1 121 ? 11.404 1.470 -6.226 1.00 86.94 121 GLY A C 1
ATOM 981 O O . GLY A 1 121 ? 12.186 0.770 -5.590 1.00 86.94 121 GLY A O 1
ATOM 982 N N . PHE A 1 122 ? 10.108 1.158 -6.360 1.00 86.50 122 PHE A N 1
ATOM 983 C CA . PHE A 1 122 ? 9.520 -0.053 -5.782 1.00 86.50 122 PHE A CA 1
ATOM 984 C C . PHE A 1 122 ? 10.220 -1.327 -6.277 1.00 86.50 122 PHE A C 1
ATOM 986 O O . PHE A 1 122 ? 10.473 -2.245 -5.498 1.00 86.50 122 PHE A O 1
ATOM 993 N N . TRP A 1 123 ? 10.605 -1.326 -7.558 1.00 88.88 123 TRP A N 1
ATOM 994 C CA . TRP A 1 123 ? 11.559 -2.262 -8.145 1.00 88.88 123 TRP A CA 1
ATOM 995 C C . TRP A 1 123 ? 12.910 -1.553 -8.363 1.00 88.88 123 TRP A C 1
ATOM 997 O O . TRP A 1 123 ? 13.020 -0.711 -9.272 1.00 88.88 123 TRP A O 1
ATOM 1007 N N . PRO A 1 124 ? 13.947 -1.858 -7.557 1.00 91.69 124 PRO A N 1
ATOM 1008 C CA . PRO A 1 124 ? 15.282 -1.288 -7.729 1.00 91.69 124 PRO A CA 1
ATOM 1009 C C . PRO A 1 124 ? 15.868 -1.576 -9.115 1.00 91.69 124 PRO A C 1
ATOM 1011 O O . PRO A 1 124 ? 15.478 -2.534 -9.784 1.00 91.69 124 PRO A O 1
ATOM 1014 N N . ASP A 1 125 ? 16.808 -0.740 -9.557 1.00 93.50 125 ASP A N 1
ATOM 1015 C CA . ASP A 1 125 ? 17.529 -1.004 -10.804 1.00 93.50 125 ASP A CA 1
ATOM 1016 C C . ASP A 1 125 ? 18.442 -2.222 -10.635 1.00 93.50 125 ASP A C 1
ATOM 1018 O O . ASP A 1 125 ? 19.167 -2.346 -9.648 1.00 93.50 125 ASP A O 1
ATOM 1022 N N . HIS A 1 126 ? 18.370 -3.148 -11.590 1.00 92.94 126 HIS A N 1
ATOM 1023 C CA . HIS A 1 126 ? 19.064 -4.430 -11.539 1.00 92.94 126 HIS A CA 1
ATOM 1024 C C . HIS A 1 126 ? 19.243 -4.982 -12.965 1.00 92.94 126 HIS A C 1
ATOM 1026 O O . HIS A 1 126 ? 18.356 -4.766 -13.786 1.00 92.94 126 HIS A O 1
ATOM 1032 N N . PRO A 1 127 ? 20.309 -5.742 -13.287 1.00 90.12 127 PRO A N 1
ATOM 1033 C CA . PRO A 1 127 ? 20.518 -6.289 -14.637 1.00 90.12 127 PRO A CA 1
ATOM 1034 C C . PRO A 1 127 ? 19.375 -7.158 -15.188 1.00 90.12 127 PRO A C 1
ATOM 1036 O O . PRO A 1 127 ? 19.193 -7.237 -16.395 1.00 90.12 127 PRO A O 1
ATOM 1039 N N . LEU A 1 128 ? 18.593 -7.795 -14.309 1.00 89.00 128 LEU A N 1
ATOM 1040 C CA . LEU A 1 128 ? 17.408 -8.586 -14.688 1.00 89.00 128 LEU A CA 1
ATOM 1041 C C . LEU A 1 128 ? 16.145 -7.738 -14.931 1.00 89.00 128 LEU A C 1
ATOM 1043 O O . LEU A 1 128 ? 15.097 -8.278 -15.271 1.00 89.00 128 LEU A O 1
ATOM 1047 N N . LYS A 1 129 ? 16.224 -6.419 -14.734 1.00 91.38 129 LYS A N 1
ATOM 1048 C CA . LYS A 1 129 ? 15.155 -5.463 -15.017 1.00 91.38 129 LYS A CA 1
ATOM 1049 C C . LYS A 1 129 ? 15.524 -4.703 -16.303 1.00 91.38 129 LYS A C 1
ATOM 1051 O O . LYS A 1 129 ? 16.449 -3.894 -16.271 1.00 91.38 129 LYS A O 1
ATOM 1056 N N . PRO A 1 130 ? 14.822 -4.926 -17.428 1.00 91.38 130 PRO A N 1
ATOM 1057 C CA . PRO A 1 130 ? 15.232 -4.403 -18.737 1.00 91.38 130 PRO A CA 1
ATOM 1058 C C . PRO A 1 130 ? 15.065 -2.882 -18.932 1.00 91.38 130 PRO A C 1
ATOM 1060 O O . PRO A 1 130 ? 15.403 -2.364 -19.992 1.00 91.38 130 PRO A O 1
ATOM 1063 N N . TRP A 1 131 ? 14.570 -2.149 -17.930 1.00 93.94 131 TRP A N 1
ATOM 1064 C CA . TRP A 1 131 ? 14.453 -0.687 -17.936 1.00 93.94 131 TRP A CA 1
ATOM 1065 C C . TRP A 1 131 ? 15.039 -0.089 -16.653 1.00 93.94 131 TRP A C 1
ATOM 1067 O O . TRP A 1 131 ? 15.079 -0.741 -15.609 1.00 93.94 131 TRP A O 1
ATOM 1077 N N . GLN A 1 132 ? 15.450 1.179 -16.707 1.00 94.06 132 GLN A N 1
ATOM 1078 C CA . GLN A 1 132 ? 15.992 1.895 -15.545 1.00 94.06 132 GLN A CA 1
ATOM 1079 C C . GLN A 1 132 ? 14.980 2.897 -14.986 1.00 94.06 132 GLN A C 1
ATOM 1081 O O . GLN A 1 132 ? 14.280 3.570 -15.743 1.00 94.06 132 GLN A O 1
ATOM 1086 N N . ASN A 1 133 ? 14.945 3.059 -13.661 1.00 94.50 133 ASN A N 1
ATOM 1087 C CA . ASN A 1 133 ? 14.011 3.949 -12.962 1.00 94.50 133 ASN A CA 1
ATOM 1088 C C . ASN A 1 133 ? 14.105 5.409 -13.430 1.00 94.50 133 ASN A C 1
ATOM 1090 O O . ASN A 1 133 ? 13.109 6.120 -13.436 1.00 94.50 133 ASN A O 1
ATOM 1094 N N . LYS A 1 134 ? 15.294 5.873 -13.828 1.00 95.56 134 LYS A N 1
ATOM 1095 C CA . LYS A 1 134 ? 15.517 7.274 -14.227 1.00 95.56 134 LYS A CA 1
ATOM 1096 C C . LYS A 1 134 ? 15.504 7.502 -15.740 1.00 95.56 134 LYS A C 1
ATOM 1098 O O . LYS A 1 134 ? 15.742 8.626 -16.176 1.00 95.56 134 LYS A O 1
ATOM 1103 N N . HIS A 1 135 ? 15.265 6.468 -16.548 1.00 94.38 135 HIS A N 1
ATOM 1104 C CA . HIS A 1 135 ? 15.292 6.618 -18.000 1.00 94.38 135 HIS A CA 1
ATOM 1105 C C . HIS A 1 135 ? 13.991 7.274 -18.501 1.00 94.38 135 HIS A C 1
ATOM 1107 O O . HIS A 1 135 ? 12.908 6.791 -18.174 1.00 94.38 135 HIS A O 1
ATOM 1113 N N . PRO A 1 136 ? 14.044 8.331 -19.333 1.00 94.69 136 PRO A N 1
ATOM 1114 C CA . PRO A 1 136 ? 12.837 9.027 -19.793 1.00 94.69 136 PRO A CA 1
ATOM 1115 C C . PRO A 1 136 ? 11.926 8.147 -20.663 1.00 94.69 136 PRO A C 1
ATOM 1117 O O . PRO A 1 136 ? 10.728 8.388 -20.746 1.00 94.69 136 PRO A O 1
ATOM 1120 N N . LEU A 1 137 ? 12.490 7.105 -21.283 1.00 95.44 137 LEU A N 1
ATOM 1121 C CA . LEU A 1 137 ? 11.772 6.121 -22.101 1.00 95.44 137 LEU A CA 1
ATOM 1122 C C . LEU A 1 137 ? 11.664 4.752 -21.412 1.00 95.44 137 LEU A C 1
ATOM 1124 O O . LEU A 1 137 ? 11.621 3.727 -22.088 1.00 95.44 137 LEU A O 1
ATOM 1128 N N . ALA A 1 138 ? 11.680 4.699 -20.075 1.00 95.25 138 ALA A N 1
ATOM 1129 C CA . ALA A 1 138 ? 11.560 3.432 -19.348 1.00 95.25 138 ALA A CA 1
ATOM 1130 C C . ALA A 1 138 ? 10.319 2.603 -19.754 1.00 95.25 138 ALA A C 1
ATOM 1132 O O . ALA A 1 138 ? 10.457 1.390 -19.901 1.00 95.25 138 ALA A O 1
ATOM 1133 N N . PRO A 1 139 ? 9.134 3.206 -20.005 1.00 93.50 139 PRO A N 1
ATOM 1134 C CA . PRO A 1 139 ? 7.978 2.461 -20.509 1.00 93.50 139 PRO A CA 1
ATOM 1135 C C . PRO A 1 139 ? 8.219 1.807 -21.877 1.00 93.50 139 PRO A C 1
ATOM 1137 O O . PRO A 1 139 ? 7.795 0.673 -22.093 1.00 93.50 139 PRO A O 1
ATOM 1140 N N . ASN A 1 140 ? 8.934 2.483 -22.785 1.00 95.31 140 ASN A N 1
ATOM 1141 C CA . ASN A 1 140 ? 9.305 1.921 -24.086 1.00 95.31 140 ASN A CA 1
ATOM 1142 C C . ASN A 1 140 ? 10.270 0.749 -23.910 1.00 95.31 140 ASN A C 1
ATOM 1144 O O . ASN A 1 140 ? 10.014 -0.315 -24.454 1.00 95.31 140 ASN A O 1
ATOM 1148 N N . GLN A 1 141 ? 11.313 0.911 -23.088 1.00 95.19 141 GLN A N 1
ATOM 1149 C CA . GLN A 1 141 ? 12.269 -0.162 -22.782 1.00 95.19 141 GLN A CA 1
ATOM 1150 C C . GLN A 1 141 ? 11.578 -1.381 -22.163 1.00 95.19 141 GLN A C 1
ATOM 1152 O O . GLN A 1 141 ? 11.857 -2.516 -22.543 1.00 95.19 141 GLN A O 1
ATOM 1157 N N . PHE A 1 142 ? 10.637 -1.151 -21.240 1.00 94.62 142 PHE A N 1
ATOM 1158 C CA . PHE A 1 142 ? 9.805 -2.209 -20.679 1.00 94.62 142 PHE A CA 1
ATOM 1159 C C . PHE A 1 142 ? 9.033 -2.947 -21.779 1.00 94.62 142 PHE A C 1
ATOM 1161 O O . PHE A 1 142 ? 9.096 -4.172 -21.850 1.00 94.62 142 PHE A O 1
ATOM 1168 N N . TYR A 1 143 ? 8.335 -2.225 -22.658 1.00 94.56 143 TYR A N 1
ATOM 1169 C CA . TYR A 1 143 ? 7.512 -2.841 -23.698 1.00 94.56 143 TYR A CA 1
ATOM 1170 C C . TYR A 1 143 ? 8.332 -3.530 -24.801 1.00 94.56 143 TYR A C 1
ATOM 1172 O O . TYR A 1 143 ? 7.968 -4.615 -25.253 1.00 94.56 143 TYR A O 1
ATOM 1180 N N . GLU A 1 144 ? 9.450 -2.943 -25.223 1.00 96.38 144 GLU A N 1
ATOM 1181 C CA . GLU A 1 144 ? 10.371 -3.527 -26.207 1.00 96.38 144 GLU A CA 1
ATOM 1182 C C . GLU A 1 144 ? 10.996 -4.830 -25.693 1.00 96.38 144 GLU A C 1
ATOM 1184 O O . GLU A 1 144 ? 11.242 -5.746 -26.473 1.00 96.38 144 GLU A O 1
ATOM 1189 N N . ALA A 1 145 ? 11.167 -4.966 -24.376 1.00 95.00 145 ALA A N 1
ATOM 1190 C CA . ALA A 1 145 ? 11.657 -6.183 -23.738 1.00 95.00 145 ALA A CA 1
ATOM 1191 C C . ALA A 1 145 ? 10.566 -7.237 -23.454 1.00 95.00 145 ALA A C 1
ATOM 1193 O O . ALA A 1 145 ? 10.833 -8.197 -22.728 1.00 95.00 145 ALA A O 1
ATOM 1194 N N . LYS A 1 146 ? 9.347 -7.102 -23.999 1.00 93.94 146 LYS A N 1
ATOM 1195 C CA . LYS A 1 146 ? 8.240 -8.049 -23.745 1.00 93.94 146 LYS A CA 1
ATOM 1196 C C . LYS A 1 146 ? 8.579 -9.495 -24.064 1.00 93.94 146 LYS A C 1
ATOM 1198 O O . LYS A 1 146 ? 8.162 -10.371 -23.321 1.00 93.94 146 LYS A O 1
ATOM 1203 N N . ASP A 1 147 ? 9.397 -9.748 -25.078 1.00 94.69 147 ASP A N 1
ATOM 1204 C CA . ASP A 1 147 ? 9.793 -11.115 -25.430 1.00 94.69 147 ASP A CA 1
ATOM 1205 C C . ASP A 1 147 ? 10.674 -11.762 -24.342 1.00 94.69 147 ASP A C 1
ATOM 1207 O O . ASP A 1 147 ? 10.787 -12.983 -24.285 1.00 94.69 147 ASP A O 1
ATOM 1211 N N . GLN A 1 148 ? 11.261 -10.963 -23.440 1.00 90.31 148 GLN A N 1
ATOM 1212 C CA . GLN A 1 148 ? 12.021 -11.441 -22.281 1.00 90.31 148 GLN A CA 1
ATOM 1213 C C . GLN A 1 148 ? 11.126 -11.695 -21.0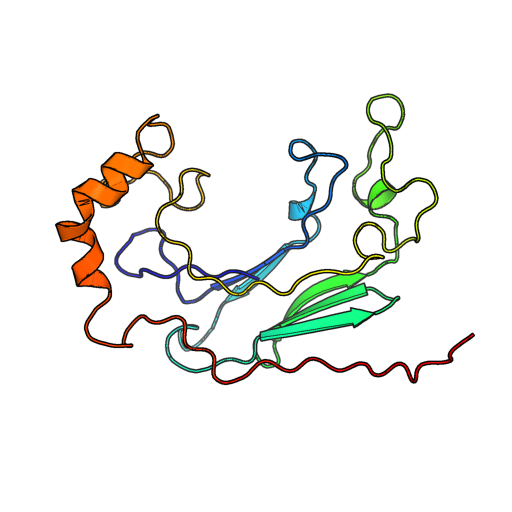64 1.00 90.31 148 GLN A C 1
ATOM 1215 O O . GLN A 1 148 ? 11.281 -12.713 -20.394 1.00 90.31 148 GLN A O 1
ATOM 1220 N N . TRP A 1 149 ? 10.206 -10.775 -20.746 1.00 88.75 149 TRP A N 1
ATOM 1221 C CA . TRP A 1 149 ? 9.421 -10.865 -19.508 1.00 88.75 149 TRP A CA 1
ATOM 1222 C C . TRP A 1 149 ? 8.054 -11.529 -19.687 1.00 88.75 149 TRP A C 1
ATOM 1224 O O . TRP A 1 149 ? 7.598 -12.198 -18.764 1.00 88.75 149 TRP A O 1
ATOM 1234 N N . LEU A 1 150 ? 7.391 -11.397 -20.838 1.00 90.19 150 LEU A N 1
ATOM 1235 C CA . LEU A 1 150 ? 6.042 -11.932 -21.054 1.00 90.19 1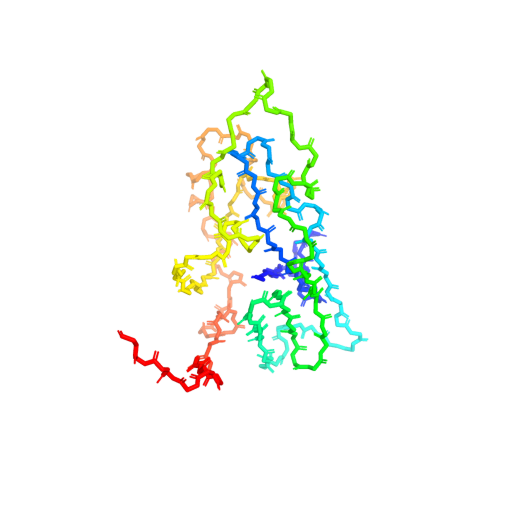50 LEU A CA 1
ATOM 1236 C C . LEU A 1 150 ? 5.988 -13.462 -20.918 1.00 90.19 150 LEU A C 1
ATOM 1238 O O . LEU A 1 150 ? 5.097 -13.936 -20.217 1.00 90.19 150 LEU A O 1
ATOM 1242 N N . PRO A 1 151 ? 6.950 -14.250 -21.446 1.00 90.75 151 PRO A N 1
ATOM 1243 C CA . PRO A 1 151 ? 6.947 -15.702 -21.244 1.00 90.75 151 PRO A CA 1
ATOM 1244 C C . PRO A 1 151 ? 7.056 -16.134 -19.772 1.00 90.75 151 PRO A C 1
ATOM 1246 O O . PRO A 1 151 ? 6.653 -17.239 -19.420 1.00 90.75 151 PRO A O 1
ATOM 1249 N N . THR A 1 152 ? 7.573 -15.274 -18.885 1.00 88.12 152 THR A N 1
ATOM 1250 C CA . THR A 1 152 ? 7.733 -15.601 -17.454 1.00 88.12 152 THR A CA 1
ATOM 1251 C C . THR A 1 152 ? 6.410 -15.624 -16.679 1.00 88.12 152 THR A C 1
ATOM 1253 O O . THR A 1 152 ? 6.361 -16.131 -15.558 1.00 88.12 152 THR A O 1
ATOM 1256 N N . TRP A 1 153 ? 5.322 -15.141 -17.287 1.00 87.75 153 TRP A N 1
ATOM 1257 C CA . TRP A 1 153 ? 3.961 -15.212 -16.747 1.00 87.75 153 TRP A CA 1
ATOM 1258 C C . TRP A 1 153 ? 3.365 -16.625 -16.780 1.00 87.75 153 TRP A C 1
ATOM 1260 O O . TRP A 1 153 ? 2.321 -16.863 -16.174 1.00 87.75 153 TRP A O 1
ATOM 1270 N N . GLY A 1 154 ? 4.049 -17.573 -17.423 1.00 87.31 154 GLY A N 1
ATOM 1271 C CA . GLY A 1 154 ? 3.592 -18.952 -17.536 1.00 87.31 154 GLY A CA 1
ATOM 1272 C C . GLY A 1 154 ? 2.406 -19.102 -18.485 1.00 87.31 154 GLY A C 1
ATOM 1273 O O . GLY A 1 154 ? 2.045 -18.188 -19.228 1.00 87.31 154 GLY A O 1
ATOM 1274 N N . GLU A 1 155 ? 1.813 -20.290 -18.476 1.00 88.00 155 GLU A N 1
ATOM 1275 C CA . GLU A 1 155 ? 0.680 -20.616 -19.340 1.00 88.00 155 GLU A CA 1
ATOM 1276 C C . GLU A 1 155 ? -0.655 -20.402 -18.616 1.00 88.00 155 GLU A C 1
ATOM 1278 O O . GLU A 1 155 ? -0.811 -20.727 -17.435 1.00 88.00 155 GLU A O 1
ATOM 1283 N N . GLY A 1 156 ? -1.651 -19.883 -19.338 1.00 87.44 156 GLY A N 1
ATOM 1284 C CA . GLY A 1 156 ? -3.000 -19.678 -18.811 1.00 87.44 156 GLY A CA 1
ATOM 1285 C C . GLY A 1 156 ? -3.019 -18.793 -17.560 1.00 87.44 156 GLY A C 1
ATOM 1286 O O . GLY A 1 156 ? -2.512 -17.676 -17.570 1.00 87.44 156 GLY A O 1
ATOM 1287 N N . ASN A 1 157 ? -3.611 -19.302 -16.476 1.00 85.00 157 ASN A N 1
ATOM 1288 C CA . ASN A 1 157 ? -3.823 -18.548 -15.235 1.00 85.00 157 ASN A CA 1
ATOM 1289 C C . ASN A 1 157 ? -2.757 -18.808 -14.157 1.00 85.00 157 ASN A C 1
ATOM 1291 O O . ASN A 1 157 ? -2.957 -18.419 -13.010 1.00 85.00 157 ASN A O 1
ATOM 1295 N N . GLN A 1 158 ? -1.627 -19.444 -14.492 1.00 83.75 158 GLN A N 1
ATOM 1296 C CA . GLN A 1 158 ? -0.592 -19.819 -13.514 1.00 83.75 158 GLN A CA 1
ATOM 1297 C C . GLN A 1 158 ? -0.059 -18.639 -12.684 1.00 83.75 158 GLN A C 1
ATOM 1299 O O . GLN A 1 158 ? 0.344 -18.836 -11.541 1.00 83.75 158 GLN A O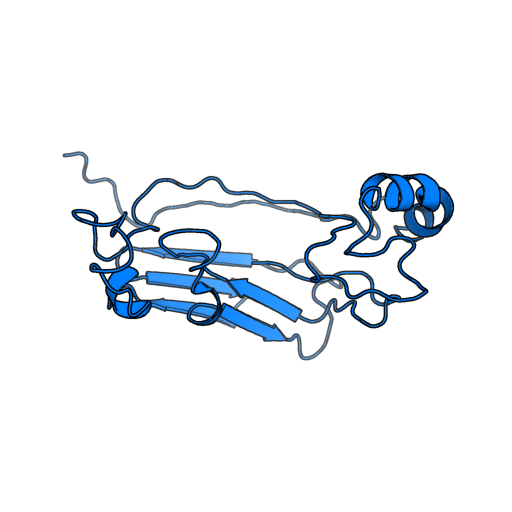 1
ATOM 1304 N N . ARG A 1 159 ? -0.041 -17.424 -13.249 1.00 86.50 159 ARG A N 1
ATOM 1305 C CA . ARG A 1 159 ? 0.414 -16.188 -12.582 1.00 86.50 159 ARG A CA 1
ATOM 1306 C C . ARG A 1 159 ? -0.641 -15.077 -12.600 1.00 86.50 159 ARG A C 1
ATOM 1308 O O . ARG A 1 159 ? -0.302 -13.899 -12.505 1.00 86.50 159 ARG A O 1
ATOM 1315 N N . ALA A 1 160 ? -1.913 -15.436 -12.763 1.00 89.00 160 ALA A N 1
ATOM 1316 C CA . ALA A 1 160 ? -2.995 -14.461 -12.758 1.00 89.00 160 ALA A CA 1
ATOM 1317 C C . ALA A 1 160 ? -3.230 -13.900 -11.346 1.00 89.00 160 ALA A C 1
ATOM 1319 O O . ALA A 1 160 ? -3.128 -14.622 -10.354 1.00 89.00 160 ALA A O 1
ATOM 1320 N N . LEU A 1 161 ? -3.635 -12.630 -11.263 1.00 93.06 161 LEU A N 1
ATOM 1321 C CA . LEU A 1 161 ? -4.328 -12.125 -10.079 1.00 93.06 161 LEU A CA 1
ATOM 1322 C C . LEU A 1 161 ? -5.746 -12.710 -10.088 1.00 93.06 161 LEU A C 1
ATOM 1324 O O . LEU A 1 161 ? -6.638 -12.179 -10.749 1.00 93.06 161 LEU A O 1
ATOM 1328 N N . ALA A 1 162 ? -5.929 -13.842 -9.411 1.00 93.69 162 ALA A N 1
ATOM 1329 C CA . ALA A 1 162 ? -7.213 -14.522 -9.321 1.00 93.69 162 ALA A CA 1
ATOM 1330 C C . ALA A 1 162 ? -8.033 -13.977 -8.143 1.00 93.69 162 ALA A C 1
ATOM 1332 O O . ALA A 1 162 ? -7.551 -13.933 -7.012 1.00 93.69 162 ALA A O 1
ATOM 1333 N N . ILE A 1 163 ? -9.280 -13.585 -8.409 1.00 95.94 163 ILE A N 1
ATOM 1334 C CA . ILE A 1 163 ? -10.227 -13.085 -7.405 1.00 95.94 163 ILE A CA 1
ATOM 1335 C C . ILE A 1 163 ? -11.461 -13.980 -7.453 1.00 95.94 163 ILE A C 1
ATOM 1337 O O . ILE A 1 163 ? -12.137 -14.036 -8.477 1.00 95.94 163 ILE A O 1
ATOM 1341 N N . ASP A 1 164 ? -11.737 -14.674 -6.351 1.00 97.31 164 ASP A N 1
ATOM 1342 C CA . ASP A 1 164 ? -12.917 -15.538 -6.232 1.00 97.31 164 ASP A CA 1
ATOM 1343 C C . ASP A 1 164 ? -14.182 -14.714 -5.932 1.00 97.31 164 ASP A C 1
ATOM 1345 O O . ASP A 1 164 ? -15.217 -14.864 -6.578 1.00 97.31 164 ASP A O 1
ATOM 1349 N N . TRP A 1 165 ? -14.092 -13.765 -4.996 1.00 98.00 165 TRP A N 1
ATOM 1350 C CA . TRP A 1 165 ? -15.208 -12.891 -4.641 1.00 98.00 165 TRP A CA 1
ATOM 1351 C C . TRP A 1 165 ? -14.746 -11.546 -4.082 1.00 98.00 165 TRP A C 1
ATOM 1353 O O . TRP A 1 165 ? -13.633 -11.391 -3.586 1.00 98.00 165 TRP A O 1
ATOM 1363 N N . VAL A 1 166 ? -15.668 -10.584 -4.116 1.00 98.19 166 VAL A N 1
ATOM 1364 C CA . VAL A 1 166 ? -15.597 -9.319 -3.380 1.00 98.19 166 VAL A CA 1
ATOM 1365 C C . VAL A 1 166 ? -16.896 -9.184 -2.592 1.00 98.19 166 VAL A C 1
ATOM 1367 O O . VAL A 1 166 ? -17.978 -9.405 -3.136 1.00 98.19 166 VAL A O 1
ATOM 1370 N N . LYS A 1 167 ? -16.798 -8.854 -1.303 1.00 97.62 167 LYS A N 1
ATOM 1371 C CA . LYS A 1 167 ? -17.948 -8.640 -0.418 1.00 97.62 167 LYS A CA 1
ATOM 1372 C C . LYS A 1 167 ? -17.766 -7.320 0.316 1.00 97.62 167 LYS A C 1
ATOM 1374 O O . LYS A 1 167 ? -16.692 -7.062 0.846 1.00 97.62 167 LYS A O 1
ATOM 1379 N N . VAL A 1 168 ? -18.828 -6.524 0.351 1.00 96.31 168 VAL A N 1
ATOM 1380 C CA . VAL A 1 168 ? -18.901 -5.256 1.081 1.00 96.31 168 VAL A CA 1
ATOM 1381 C C . VAL A 1 168 ? -20.219 -5.252 1.841 1.00 96.31 168 VAL A C 1
ATOM 1383 O O . VAL A 1 168 ? -21.259 -5.590 1.275 1.00 96.31 168 VAL A O 1
ATOM 1386 N N . TRP A 1 169 ? -20.173 -4.926 3.125 1.00 94.31 169 TRP A N 1
ATOM 1387 C CA . TRP A 1 169 ? -21.345 -4.829 3.988 1.00 94.31 169 TRP A CA 1
ATOM 1388 C C . TRP A 1 169 ? -21.103 -3.765 5.058 1.00 94.31 169 TRP A C 1
ATOM 1390 O O . TRP A 1 169 ? -19.958 -3.427 5.349 1.00 94.31 169 TRP A O 1
ATOM 1400 N N . SER A 1 170 ? -22.184 -3.254 5.643 1.00 92.06 170 SER A N 1
ATOM 1401 C CA . SER A 1 170 ? -22.144 -2.332 6.779 1.00 92.06 170 SER A CA 1
ATOM 1402 C C . SER A 1 170 ? -22.874 -2.950 7.968 1.00 92.06 170 SER A C 1
ATOM 1404 O O . SER A 1 170 ? -23.850 -3.683 7.794 1.00 92.06 170 SER A O 1
ATOM 1406 N N . THR A 1 171 ? -22.384 -2.677 9.175 1.00 81.88 171 THR A N 1
ATOM 1407 C CA . THR A 1 171 ? -23.047 -3.027 10.440 1.00 81.88 171 THR A CA 1
ATOM 1408 C C . THR A 1 171 ? -23.878 -1.872 10.997 1.00 81.88 171 THR A C 1
ATOM 1410 O O . THR A 1 171 ? -24.694 -2.089 11.894 1.00 81.88 171 THR A O 1
ATOM 1413 N N . GLU A 1 172 ? -23.719 -0.658 10.459 1.00 70.44 172 GLU A N 1
ATOM 1414 C CA . GLU A 1 172 ? -24.590 0.464 10.784 1.00 70.44 172 GLU A CA 1
ATOM 1415 C C . GLU A 1 172 ? -25.936 0.260 10.078 1.00 70.44 172 GLU A C 1
ATOM 1417 O O . GLU A 1 172 ? -26.028 0.269 8.851 1.00 70.44 172 GLU A O 1
ATOM 1422 N N . SER A 1 173 ? -27.007 0.067 10.852 1.00 61.53 173 SER A N 1
ATOM 1423 C CA . SER A 1 173 ? -28.358 0.218 10.319 1.00 61.53 173 SER A CA 1
ATOM 1424 C C . SER A 1 173 ? -28.545 1.692 9.969 1.00 61.53 173 SER A C 1
ATOM 1426 O O . SER A 1 173 ? -28.523 2.519 10.884 1.00 61.53 173 SER A O 1
ATOM 1428 N N . GLU A 1 174 ? -28.712 2.028 8.690 1.00 55.97 174 GLU A N 1
ATOM 1429 C CA . GLU A 1 174 ? -29.016 3.393 8.252 1.00 55.97 174 GLU A CA 1
ATOM 1430 C C . GLU A 1 174 ? -30.147 3.979 9.112 1.00 55.97 174 GLU A C 1
ATOM 1432 O O . GLU A 1 174 ? -31.315 3.608 8.987 1.00 55.97 174 GLU A O 1
ATOM 1437 N N . LYS A 1 175 ? -29.822 4.920 10.004 1.00 46.69 175 LYS A N 1
ATOM 1438 C CA . LYS A 1 175 ? -30.811 5.908 10.421 1.00 46.69 175 LYS A CA 1
ATOM 1439 C C . LYS A 1 175 ? -30.769 6.994 9.365 1.00 46.69 175 LYS A C 1
ATOM 1441 O O . LYS A 1 175 ? -29.980 7.926 9.469 1.00 46.69 175 LYS A O 1
ATOM 1446 N N . CYS A 1 176 ? -31.609 6.828 8.348 1.00 43.03 176 CYS A N 1
ATOM 1447 C CA . CYS A 1 176 ? -32.037 7.931 7.499 1.00 43.03 176 CYS A CA 1
ATOM 1448 C C . CYS A 1 176 ? -32.484 9.079 8.424 1.00 43.03 176 CYS A C 1
ATOM 1450 O O . CYS A 1 176 ? -33.436 8.904 9.191 1.00 43.03 176 CYS A O 1
ATOM 1452 N N . LEU A 1 177 ? -31.759 10.199 8.404 1.00 38.72 177 LEU A N 1
ATOM 1453 C CA . LEU A 1 177 ? -32.215 11.480 8.945 1.00 38.72 177 LEU A CA 1
ATOM 1454 C C . LEU A 1 177 ? -32.818 12.306 7.811 1.00 38.72 177 LEU A C 1
ATOM 1456 O O . LEU A 1 177 ? -32.225 12.291 6.709 1.00 38.72 177 LEU A O 1
#

pLDDT: mean 92.42, std 8.6, range [38.72, 98.62]

Sequence (177 aa):
MESRGNENFPFGNTSHVLSTLHWGPNFYLNKYHLTQGEIRSKKATFSDAFHTFGMEWSKEGIRTYVDQETVLEVDFDKSAWERGEFDEKTTMNPWKGGDISAPFDQEFYLILNLAVGGVNGFWPDHPLKPWQNKHPLAPNQFYEAKDQWLPTWGEGNQRALAIDWVKVWSTESEKCL

Foldseek 3Di:
DDAFDDPVAPLGAQFKDKDWDWDALDPVLTPRVLWMFMDGHDPDGCLPDDWDWDWDDDQQWIWIDIRPGTGTTDGLPAAPCVSSVDDCVVGPDPCVVHDSCPPVRDDDDDDDDDDDFALPCSPQDDPLQQAHSPDPCRVVSNVVCCVVCVCVCDPDCSNPPDDPDDDDDDPDDDPDD